Protein AF-A0A838QVX5-F1 (afdb_monomer_lite)

Foldseek 3Di:
DDDDDPPPPVVVVVVVVLVVVLVVLVVLQVVLVVCVVVVHDRDPSNVVSVVVNVVSVVVVVVQVCLQWPFVVVVCVVVVHDLVVVVVCCVQPVAQNDPPGRTGNNVSNVVSVVVCCVVCVVLVPDPPRPLVVVLVSDDPVVNVVSVVVVVVVVVVVVVVVVVVVVVVVLVDQPPVLVVVLVVVLVVLVVVLVVVVVVDPDDDPVNNVVSVVVSVVVSVVSCCVSPVPRDDDDPPPDDD

Secondary structure (DSSP, 8-state):
-----SSSHHHHHHHHHHHHHHHHHHHHHHHHHHHHHTTPPPPHHHHHHHHHHHHHHHHHHHHHHHHSEEHHHHHHHHT--HHHHHHHHHHH--S--SS-SEE-HHHHHHHHHHHHHHHGGGTSSTTHHHHHHHHHS-HHHHHHHHHHHHHHHHHHHHHHHHHHHHHHHHSPPHHHHHHHHHHHHHHHHHHHHHHHT-S---HHHHHHHHHHHHHHHHHHHHHHHTTSS---------

Radius of gyration: 41.42 Å; chains: 1; bounding box: 99×70×89 Å

pLDDT: mean 75.74, std 14.82, range [37.03, 95.19]

Structure (mmCIF, N/CA/C/O backbone):
data_AF-A0A838QVX5-F1
#
_entry.id   AF-A0A838QVX5-F1
#
loop_
_atom_site.group_PDB
_atom_site.id
_atom_site.type_symbol
_atom_site.label_atom_id
_atom_site.label_alt_id
_atom_site.label_comp_id
_atom_site.label_asym_id
_atom_site.label_entity_id
_atom_site.label_seq_id
_atom_site.pdbx_PDB_ins_code
_atom_site.Cartn_x
_atom_site.Cartn_y
_atom_site.Cartn_z
_atom_site.occupancy
_atom_site.B_iso_or_equiv
_atom_site.auth_seq_id
_atom_site.auth_comp_id
_atom_site.auth_asym_id
_atom_site.auth_atom_id
_atom_site.pdbx_PDB_model_num
ATOM 1 N N . MET A 1 1 ? -25.178 -39.716 6.771 1.00 47.31 1 MET A N 1
ATOM 2 C CA . MET A 1 1 ? -25.573 -38.845 7.902 1.00 47.31 1 MET A CA 1
ATOM 3 C C . MET A 1 1 ? -24.462 -38.836 8.951 1.00 47.31 1 MET A C 1
ATOM 5 O O . MET A 1 1 ? -23.786 -39.843 9.080 1.00 47.31 1 MET A O 1
ATOM 9 N N . ALA A 1 2 ? -24.312 -37.713 9.668 1.00 46.50 2 ALA A N 1
ATOM 10 C CA . ALA A 1 2 ? -23.461 -37.473 10.851 1.00 46.50 2 ALA A CA 1
ATOM 11 C C . ALA A 1 2 ? -21.939 -37.234 10.663 1.00 46.50 2 ALA A C 1
ATOM 13 O O . ALA A 1 2 ? -21.129 -38.138 10.825 1.00 46.50 2 ALA A O 1
ATOM 14 N N . LYS A 1 3 ? -21.549 -35.960 10.453 1.00 44.97 3 LYS A N 1
ATOM 15 C CA . LYS A 1 3 ? -20.335 -35.334 11.043 1.00 44.97 3 LYS A CA 1
ATOM 16 C C . LYS A 1 3 ? -20.311 -33.812 10.792 1.00 44.97 3 LYS A C 1
ATOM 18 O O . LYS A 1 3 ? -19.594 -33.315 9.931 1.00 44.97 3 LYS A O 1
ATOM 23 N N . LYS A 1 4 ? -21.124 -33.045 11.528 1.00 47.53 4 LYS A N 1
ATOM 24 C CA . LYS A 1 4 ? -21.015 -31.569 11.586 1.00 47.53 4 LYS A CA 1
ATOM 25 C C . LYS A 1 4 ? -21.710 -31.018 12.843 1.00 47.53 4 LYS A C 1
ATOM 27 O O . LYS A 1 4 ? -22.743 -30.377 12.753 1.00 47.53 4 LYS A O 1
ATOM 32 N N . ALA A 1 5 ? -21.180 -31.321 14.031 1.00 45.34 5 ALA A N 1
ATOM 33 C CA . ALA A 1 5 ? -21.756 -30.823 15.293 1.00 45.34 5 ALA A CA 1
ATOM 34 C C . ALA A 1 5 ? -20.726 -30.509 16.402 1.00 45.34 5 ALA A C 1
ATOM 36 O O . ALA A 1 5 ? -21.099 -30.423 17.562 1.00 45.34 5 ALA A O 1
ATOM 37 N N . ALA A 1 6 ? -19.437 -30.323 16.082 1.00 46.50 6 ALA A N 1
ATOM 38 C CA . ALA A 1 6 ? -18.389 -30.182 17.109 1.00 46.50 6 ALA A CA 1
ATOM 39 C C . ALA A 1 6 ? -17.678 -28.811 17.171 1.00 46.50 6 ALA A C 1
ATOM 41 O O . ALA A 1 6 ? -16.761 -28.652 17.967 1.00 46.50 6 ALA A O 1
ATOM 42 N N . LYS A 1 7 ? -18.059 -27.803 16.366 1.00 51.28 7 LYS A N 1
ATOM 43 C CA . LYS A 1 7 ? -17.298 -26.530 16.275 1.00 51.28 7 LYS A CA 1
ATOM 44 C C . LYS A 1 7 ? -17.966 -25.300 16.916 1.00 51.28 7 LYS A C 1
ATOM 46 O O . LYS A 1 7 ? -17.357 -24.238 16.933 1.00 51.28 7 LYS A O 1
ATOM 51 N N . SER A 1 8 ? -19.180 -25.412 17.465 1.00 49.59 8 SER A N 1
ATOM 52 C CA . SER A 1 8 ? -19.915 -24.263 18.037 1.00 49.59 8 SER A CA 1
ATOM 53 C C . SER A 1 8 ? -19.664 -24.011 19.533 1.00 49.59 8 SER A C 1
ATOM 55 O O . SER A 1 8 ? -19.921 -22.907 20.005 1.00 49.59 8 SER A O 1
ATOM 57 N N . GLY A 1 9 ? -19.125 -24.981 20.284 1.00 43.31 9 GLY A N 1
ATOM 58 C CA . GLY A 1 9 ? -18.926 -24.852 21.738 1.00 43.31 9 GLY A CA 1
ATOM 59 C C . GLY A 1 9 ? -17.786 -23.912 22.157 1.00 43.31 9 GLY A C 1
ATOM 60 O O . GLY A 1 9 ? -17.907 -23.199 23.150 1.00 43.31 9 GLY A O 1
ATOM 61 N N . GLY A 1 10 ? -16.697 -23.852 21.382 1.00 53.72 10 GLY A N 1
ATOM 62 C CA . GLY A 1 10 ? -15.515 -23.046 21.728 1.00 53.72 10 GLY A CA 1
ATOM 63 C C . GLY A 1 10 ? -15.738 -21.533 21.621 1.00 53.72 10 GLY A C 1
ATOM 64 O O . GLY A 1 10 ? -15.246 -20.774 22.451 1.00 53.72 10 GLY A O 1
ATOM 65 N N . ALA A 1 11 ? -16.537 -21.088 20.647 1.00 57.38 11 ALA A N 1
ATOM 66 C CA . ALA A 1 11 ? -16.824 -19.666 20.449 1.00 57.38 11 ALA A CA 1
ATOM 67 C C . ALA A 1 11 ? -17.705 -19.085 21.568 1.00 57.38 11 ALA A C 1
ATOM 69 O O . ALA A 1 11 ? -17.508 -17.947 21.983 1.00 57.38 11 ALA A O 1
ATOM 70 N N . ALA A 1 12 ? -18.650 -19.873 22.091 1.00 58.97 12 ALA A N 1
ATOM 71 C CA . ALA A 1 12 ? -19.497 -19.456 23.206 1.00 58.97 12 ALA A CA 1
ATOM 72 C C . ALA A 1 12 ? -18.721 -19.390 24.534 1.00 58.97 12 ALA A C 1
ATOM 74 O O . ALA A 1 12 ? -18.951 -18.483 25.329 1.00 58.97 12 ALA A O 1
ATOM 75 N N . ALA A 1 13 ? -17.780 -20.313 24.761 1.00 62.31 13 ALA A N 1
ATOM 76 C CA . ALA A 1 13 ? -16.912 -20.288 25.939 1.00 62.31 13 ALA A CA 1
ATOM 77 C C . ALA A 1 13 ? -15.941 -19.093 25.918 1.00 62.31 13 ALA A C 1
ATOM 79 O O . ALA A 1 13 ? -15.816 -18.404 26.924 1.00 62.31 13 ALA A O 1
ATOM 80 N N . SER A 1 14 ? -15.336 -18.799 24.761 1.00 68.44 14 SER A N 1
ATOM 81 C CA . SER A 1 14 ? -14.438 -17.648 24.578 1.00 68.44 14 SER A CA 1
ATOM 82 C C . SER A 1 14 ? -15.147 -16.299 24.742 1.00 68.44 14 SER A C 1
ATOM 84 O O . SER A 1 14 ? -14.581 -15.376 25.310 1.00 68.44 14 SER A O 1
ATOM 86 N N . ARG A 1 15 ? -16.404 -16.165 24.295 1.00 70.06 15 ARG A N 1
ATOM 87 C CA . ARG A 1 15 ? -17.167 -14.919 24.502 1.00 70.06 15 ARG A CA 1
ATOM 88 C C . ARG A 1 15 ? -17.438 -14.648 25.980 1.00 70.06 15 ARG A C 1
ATOM 90 O O . ARG A 1 15 ? -17.283 -13.522 26.430 1.00 70.06 15 ARG A O 1
ATOM 97 N N . ARG A 1 16 ? -17.770 -15.690 26.750 1.00 72.81 16 ARG A N 1
ATOM 98 C CA . ARG A 1 16 ? -18.014 -15.563 28.197 1.00 72.81 16 ARG A CA 1
ATOM 99 C C . ARG A 1 16 ? -16.762 -15.147 28.969 1.00 72.81 16 ARG A C 1
ATOM 101 O O . ARG A 1 16 ? -16.877 -14.422 29.953 1.00 72.81 16 ARG A O 1
ATOM 108 N N . THR A 1 17 ? -15.582 -15.605 28.551 1.00 77.25 17 THR A N 1
ATOM 109 C CA . THR A 1 17 ? -14.318 -15.188 29.175 1.00 77.25 17 THR A CA 1
ATOM 110 C C . THR A 1 17 ? -13.983 -13.738 28.845 1.00 77.25 17 THR A C 1
ATOM 112 O O . THR A 1 17 ? -13.610 -12.996 29.749 1.00 77.25 17 THR A O 1
ATOM 115 N N . ASP A 1 18 ? -14.205 -13.318 27.597 1.00 81.38 18 ASP A N 1
ATOM 116 C CA . ASP A 1 18 ? -13.947 -11.946 27.150 1.00 81.38 18 ASP A CA 1
ATOM 117 C C . ASP A 1 18 ? -14.885 -10.939 27.845 1.00 81.38 18 ASP A C 1
ATOM 119 O O . ASP A 1 18 ? -14.441 -9.886 28.296 1.00 81.38 18 ASP A O 1
ATOM 123 N N . GLU A 1 19 ? -16.167 -11.284 28.011 1.00 85.62 19 GLU A N 1
ATOM 124 C CA . GLU A 1 19 ? -17.158 -10.463 28.727 1.00 85.62 19 GLU A CA 1
ATOM 125 C C . GLU A 1 19 ? -16.822 -10.309 30.221 1.00 85.62 19 GLU A C 1
ATOM 127 O O . GLU A 1 19 ? -16.944 -9.221 30.792 1.00 85.62 19 GLU A O 1
ATOM 132 N N . ALA A 1 20 ? -16.370 -11.387 30.871 1.00 88.12 20 ALA A N 1
ATOM 133 C CA . ALA A 1 20 ? -15.977 -11.356 32.278 1.00 88.12 20 ALA A CA 1
ATOM 134 C C . ALA A 1 20 ? -14.695 -10.534 32.502 1.00 88.12 20 ALA A C 1
ATOM 136 O O . ALA A 1 20 ? -14.582 -9.802 33.492 1.00 88.12 20 ALA A O 1
ATOM 137 N N . GLU A 1 21 ? -13.732 -10.637 31.584 1.00 87.94 21 GLU A N 1
ATOM 138 C CA . GLU A 1 21 ? -12.510 -9.838 31.610 1.00 87.94 21 GLU A CA 1
ATOM 139 C C . GLU A 1 21 ? -12.802 -8.353 31.352 1.00 87.94 21 GLU A C 1
ATOM 141 O O . GLU A 1 21 ? -12.319 -7.500 32.103 1.00 87.94 21 GLU A O 1
ATOM 146 N N . GLU A 1 22 ? -13.666 -8.038 30.379 1.00 90.50 22 GLU A N 1
ATOM 147 C CA . GLU A 1 22 ? -14.127 -6.675 30.097 1.00 90.50 22 GLU A CA 1
ATOM 148 C C . GLU A 1 22 ? -14.775 -6.037 31.329 1.00 90.50 22 GLU A C 1
ATOM 150 O O . GLU A 1 22 ? -14.383 -4.942 31.735 1.00 90.50 22 GLU A O 1
ATOM 155 N N . ALA A 1 23 ? -15.717 -6.733 31.976 1.00 91.56 23 ALA A N 1
ATOM 156 C CA . ALA A 1 23 ? -16.399 -6.229 33.166 1.00 91.56 23 ALA A CA 1
ATOM 157 C C . ALA A 1 23 ? -15.421 -5.955 34.323 1.00 91.56 23 ALA A C 1
ATOM 159 O O . ALA A 1 23 ? -15.544 -4.952 35.036 1.00 91.56 23 ALA A O 1
ATOM 160 N N . ARG A 1 24 ? -14.415 -6.821 34.498 1.00 92.75 24 ARG A N 1
ATOM 161 C CA . ARG A 1 24 ? -13.370 -6.646 35.513 1.00 92.75 24 ARG A CA 1
ATOM 162 C C . ARG A 1 24 ? -12.498 -5.424 35.221 1.00 92.75 24 ARG A C 1
ATOM 164 O O . ARG A 1 24 ? -12.267 -4.623 36.129 1.00 92.75 24 ARG A O 1
ATOM 171 N N . LEU A 1 25 ? -12.011 -5.279 33.988 1.00 90.00 25 LEU A N 1
ATOM 172 C CA . LEU A 1 25 ? -11.166 -4.151 33.582 1.00 90.00 25 LEU A CA 1
ATOM 173 C C . LEU A 1 25 ? -11.936 -2.827 33.635 1.00 90.00 25 LEU A C 1
ATOM 175 O O . LEU A 1 25 ? -11.415 -1.846 34.164 1.00 90.00 25 LEU A O 1
ATOM 179 N N . ALA A 1 26 ? -13.189 -2.817 33.175 1.00 92.50 26 ALA A N 1
ATOM 180 C CA . ALA A 1 26 ? -14.065 -1.651 33.215 1.00 92.50 26 ALA A CA 1
ATOM 181 C C . ALA A 1 26 ? -14.293 -1.160 34.647 1.00 92.50 26 ALA A C 1
ATOM 183 O O . ALA A 1 26 ? -14.214 0.038 34.906 1.00 92.50 26 ALA A O 1
ATOM 184 N N . ARG A 1 27 ? -14.520 -2.076 35.599 1.00 94.19 27 ARG A N 1
ATOM 185 C CA . ARG A 1 27 ? -14.705 -1.719 37.011 1.00 94.19 27 ARG A CA 1
ATOM 186 C C . ARG A 1 27 ? -13.454 -1.070 37.604 1.00 94.19 27 ARG A C 1
ATOM 188 O O . ARG A 1 27 ? -13.551 -0.001 38.199 1.00 94.19 27 ARG A O 1
ATOM 195 N N . LEU A 1 28 ? -12.286 -1.683 37.402 1.00 91.75 28 LEU A N 1
ATOM 196 C CA . LEU A 1 28 ? -11.014 -1.154 37.908 1.00 91.75 28 LEU A CA 1
ATOM 197 C C . LEU A 1 28 ? -10.674 0.212 37.291 1.00 91.75 28 LEU A C 1
ATOM 199 O O . LEU A 1 28 ? -10.232 1.117 37.997 1.00 91.75 28 LEU A O 1
ATOM 203 N N . ALA A 1 29 ? -10.912 0.381 35.989 1.00 93.12 29 ALA A N 1
ATOM 204 C CA . ALA A 1 29 ? -10.696 1.652 35.308 1.00 93.12 29 ALA A CA 1
ATOM 205 C C . ALA A 1 29 ? -11.708 2.724 35.736 1.00 93.12 29 ALA A C 1
ATOM 207 O O . ALA A 1 29 ? -11.317 3.871 35.925 1.00 93.12 29 ALA A O 1
ATOM 208 N N . ALA A 1 30 ? -12.980 2.376 35.953 1.00 93.69 30 ALA A N 1
ATOM 209 C CA . ALA A 1 30 ? -13.991 3.313 36.442 1.00 93.69 30 ALA A CA 1
ATOM 210 C C . ALA A 1 30 ? -13.659 3.829 37.850 1.00 93.69 30 ALA A C 1
ATOM 212 O O . ALA A 1 30 ? -13.812 5.020 38.121 1.00 93.69 30 ALA A O 1
ATOM 213 N N . ASP A 1 31 ? -13.162 2.962 38.735 1.00 93.25 31 ASP A N 1
ATOM 214 C CA . ASP A 1 31 ? -12.680 3.357 40.062 1.00 93.25 31 ASP A CA 1
ATOM 215 C C . ASP A 1 31 ? -11.501 4.336 39.952 1.00 93.25 31 ASP A C 1
ATOM 217 O O . ASP A 1 31 ? -11.521 5.402 40.569 1.00 93.25 31 ASP A O 1
ATOM 221 N N . ALA A 1 32 ? -10.519 4.032 39.097 1.00 92.75 32 ALA A N 1
ATOM 222 C CA . ALA A 1 32 ? -9.371 4.899 38.838 1.00 92.75 32 ALA A CA 1
ATOM 223 C C . ALA A 1 32 ? -9.767 6.253 38.208 1.00 92.75 32 ALA A C 1
ATOM 225 O O . ALA A 1 32 ? -9.305 7.305 38.649 1.00 92.75 32 ALA A O 1
ATOM 226 N N . MET A 1 33 ? -10.671 6.258 37.224 1.00 92.75 33 MET A N 1
ATOM 227 C CA . MET A 1 33 ? -11.169 7.480 36.579 1.00 92.75 33 MET A CA 1
ATOM 228 C C . MET A 1 33 ? -11.996 8.346 37.536 1.00 92.75 33 MET A C 1
ATOM 230 O O . MET A 1 33 ? -11.953 9.573 37.443 1.00 92.75 33 MET A O 1
ATOM 234 N N . ARG A 1 34 ? -12.733 7.743 38.480 1.00 95.19 34 ARG A N 1
ATOM 235 C CA . ARG A 1 34 ? -13.436 8.491 39.535 1.00 95.19 34 ARG A CA 1
ATOM 236 C C . ARG A 1 34 ? -12.457 9.217 40.455 1.00 95.19 34 ARG A C 1
ATOM 238 O O . ARG A 1 34 ? -12.635 10.414 40.663 1.00 95.19 34 ARG A O 1
ATOM 245 N N . LYS A 1 35 ? -11.399 8.539 40.917 1.00 92.50 35 LYS A N 1
ATOM 246 C CA . LYS A 1 35 ? -10.318 9.165 41.704 1.00 92.50 35 LYS A CA 1
ATOM 247 C C . LYS A 1 35 ? -9.652 10.312 40.944 1.00 92.50 35 LYS A C 1
ATOM 249 O O . LYS A 1 35 ? -9.462 11.393 41.492 1.00 92.50 35 LYS A O 1
ATOM 254 N N . GLN A 1 36 ? -9.373 10.109 39.653 1.00 92.62 36 GLN A N 1
ATOM 255 C CA . GLN A 1 36 ? -8.794 11.141 38.791 1.00 92.62 36 GLN A CA 1
ATOM 256 C C . GLN A 1 36 ? -9.687 12.387 38.695 1.00 92.62 36 GLN A C 1
ATOM 258 O O . GLN A 1 36 ? -9.194 13.505 38.817 1.00 92.62 36 GLN A O 1
ATOM 263 N N . ARG A 1 37 ? -11.003 12.209 38.507 1.00 94.19 37 ARG A N 1
ATOM 264 C CA . ARG A 1 37 ? -11.973 13.321 38.452 1.00 94.19 37 ARG A CA 1
ATOM 265 C C . ARG A 1 37 ? -12.143 14.032 39.792 1.00 94.19 37 ARG A C 1
ATOM 267 O O . ARG A 1 37 ? -12.409 15.227 39.800 1.00 94.19 37 ARG A O 1
ATOM 274 N N . ALA A 1 38 ? -11.976 13.315 40.901 1.00 94.50 38 ALA A N 1
ATOM 275 C CA . ALA A 1 38 ? -11.972 13.885 42.246 1.00 94.50 38 ALA A CA 1
ATOM 276 C C . ALA A 1 38 ? -10.676 14.658 42.577 1.00 94.50 38 ALA A C 1
ATOM 278 O O . ALA A 1 38 ? -10.588 15.267 43.639 1.00 94.50 38 ALA A O 1
ATOM 279 N N . GLY A 1 39 ? -9.676 14.655 41.684 1.00 92.75 39 GLY A N 1
ATOM 280 C CA . GLY A 1 39 ? -8.389 15.325 41.895 1.00 92.75 39 GLY A CA 1
ATOM 281 C C . GLY A 1 39 ? -7.420 14.549 42.794 1.00 92.75 39 GLY A C 1
ATOM 282 O O . GLY A 1 39 ? -6.403 15.096 43.219 1.00 92.75 39 GLY A O 1
ATOM 283 N N . GLU A 1 40 ? -7.707 13.280 43.088 1.00 93.25 40 GLU A N 1
ATOM 284 C CA . GLU A 1 40 ? -6.830 12.430 43.890 1.00 93.25 40 GLU A CA 1
ATOM 285 C C . GLU A 1 40 ? -5.592 11.991 43.090 1.00 93.25 40 GLU A C 1
ATOM 287 O O . GLU A 1 40 ? -5.638 11.780 41.873 1.00 93.25 40 GLU A O 1
ATOM 292 N N . ARG A 1 41 ? -4.457 11.809 43.778 1.00 90.44 41 ARG A N 1
ATOM 293 C CA . ARG A 1 41 ? -3.241 11.274 43.149 1.00 90.44 41 ARG A CA 1
ATOM 294 C C . ARG A 1 41 ? -3.449 9.805 42.776 1.00 90.44 41 ARG A C 1
ATOM 296 O O . ARG A 1 41 ? -3.592 8.951 43.647 1.00 90.44 41 ARG A O 1
ATOM 303 N N . LEU A 1 42 ? -3.396 9.513 41.478 1.00 92.56 42 LEU A N 1
ATOM 304 C CA . LEU A 1 42 ? -3.432 8.152 40.942 1.00 92.56 42 LEU A CA 1
ATOM 305 C C . LEU A 1 42 ? -2.192 7.364 41.381 1.00 92.56 42 LEU A C 1
ATOM 307 O O . LEU A 1 42 ? -1.059 7.803 41.171 1.00 92.56 42 LEU A O 1
ATOM 311 N N . ASN A 1 43 ? -2.395 6.175 41.951 1.00 92.75 43 ASN A N 1
ATOM 312 C CA . ASN A 1 43 ? -1.296 5.248 42.211 1.00 92.75 43 ASN A CA 1
ATOM 313 C C . ASN A 1 43 ? -0.942 4.469 40.927 1.00 92.75 43 ASN A C 1
ATOM 315 O O . ASN A 1 43 ? -1.750 4.360 40.006 1.00 92.75 43 ASN A O 1
ATOM 319 N N . ARG A 1 44 ? 0.241 3.843 40.880 1.00 94.12 44 ARG A N 1
ATOM 320 C CA . ARG A 1 44 ? 0.709 3.021 39.745 1.00 94.12 44 ARG A CA 1
ATOM 321 C C . ARG A 1 44 ? -0.305 1.954 39.319 1.00 94.12 44 ARG A C 1
ATOM 323 O O . ARG A 1 44 ? -0.411 1.645 38.135 1.00 94.12 44 ARG A O 1
ATOM 330 N N . ILE A 1 45 ? -1.041 1.394 40.280 1.00 93.06 45 ILE A N 1
ATOM 331 C CA . ILE A 1 45 ? -2.095 0.401 40.029 1.00 93.06 45 ILE A CA 1
ATOM 332 C C . ILE A 1 45 ? -3.261 1.031 39.257 1.00 93.06 45 ILE A C 1
ATOM 334 O O . ILE A 1 45 ? -3.709 0.450 38.272 1.00 93.06 45 ILE A O 1
ATOM 338 N N . ASP A 1 46 ? -3.703 2.225 39.657 1.00 92.12 46 ASP A N 1
ATOM 339 C CA . ASP A 1 46 ? -4.809 2.939 39.014 1.00 92.12 46 ASP A CA 1
ATOM 340 C C . ASP A 1 46 ? -4.426 3.345 37.577 1.00 92.12 46 ASP A C 1
ATOM 342 O O . ASP A 1 46 ? -5.181 3.103 36.636 1.00 92.12 46 ASP A O 1
ATOM 346 N N . THR A 1 47 ? -3.207 3.862 37.371 1.00 93.50 47 THR A N 1
ATOM 347 C CA . THR A 1 47 ? -2.686 4.179 36.028 1.00 93.50 47 THR A CA 1
ATOM 348 C C . THR A 1 47 ? -2.631 2.941 35.133 1.00 93.50 47 THR A C 1
ATOM 350 O O . THR A 1 47 ? -3.032 2.990 33.970 1.00 93.50 47 THR A O 1
ATOM 353 N N . ARG A 1 48 ? -2.166 1.805 35.670 1.00 94.50 48 ARG A N 1
ATOM 354 C CA . ARG A 1 48 ? -2.106 0.542 34.926 1.00 94.50 48 ARG A CA 1
ATOM 355 C C . ARG A 1 48 ? -3.500 0.018 34.578 1.00 94.50 48 ARG A C 1
ATOM 357 O O . ARG A 1 48 ? -3.668 -0.527 33.493 1.00 94.50 48 ARG A O 1
ATOM 364 N N . ALA A 1 49 ? -4.480 0.184 35.466 1.00 92.56 49 ALA A N 1
ATOM 365 C CA . ALA A 1 49 ? -5.861 -0.220 35.216 1.00 92.56 49 ALA A CA 1
ATOM 366 C C . ALA A 1 49 ? -6.496 0.586 34.072 1.00 92.56 49 ALA A C 1
ATOM 368 O O . ALA A 1 49 ? -7.095 -0.012 33.179 1.00 92.56 49 ALA A O 1
ATOM 369 N N . ILE A 1 50 ? -6.303 1.911 34.053 1.00 93.38 50 ILE A N 1
ATOM 370 C CA . ILE A 1 50 ? -6.765 2.776 32.954 1.00 93.38 50 ILE A CA 1
ATOM 371 C C . ILE A 1 50 ? -6.110 2.350 31.637 1.00 93.38 50 ILE A C 1
ATOM 373 O O . ILE A 1 50 ? -6.812 2.054 30.673 1.00 93.38 50 ILE A O 1
ATOM 377 N N . ALA A 1 51 ? -4.779 2.225 31.611 1.00 94.62 51 ALA A N 1
ATOM 378 C CA . ALA A 1 51 ? -4.050 1.842 30.403 1.00 94.62 51 ALA A CA 1
ATOM 379 C C . ALA A 1 51 ? -4.466 0.456 29.873 1.00 94.62 51 ALA A C 1
ATOM 381 O O . ALA A 1 51 ? -4.623 0.273 28.666 1.00 94.62 51 ALA A O 1
ATOM 382 N N . ALA A 1 52 ? -4.674 -0.519 30.764 1.00 93.00 52 ALA A N 1
ATOM 383 C CA . ALA A 1 52 ? -5.131 -1.856 30.389 1.00 93.00 52 ALA A CA 1
ATOM 384 C C . ALA A 1 52 ? -6.546 -1.831 29.796 1.00 93.00 52 ALA A C 1
ATOM 386 O O . ALA A 1 52 ? -6.794 -2.474 28.777 1.00 93.00 52 ALA A O 1
ATOM 387 N N . PHE A 1 53 ? -7.460 -1.061 30.391 1.00 93.88 53 PHE A N 1
ATOM 388 C CA . PHE A 1 53 ? -8.816 -0.910 29.870 1.00 93.88 53 PHE A CA 1
ATOM 389 C C . PHE A 1 53 ? -8.840 -0.187 28.518 1.00 93.88 53 PHE A C 1
ATOM 391 O O . PHE A 1 53 ? -9.520 -0.635 27.600 1.00 93.88 53 PHE A O 1
ATOM 398 N N . GLU A 1 54 ? -8.051 0.873 28.340 1.00 93.44 54 GLU A N 1
ATOM 399 C CA . GLU A 1 54 ? -7.926 1.558 27.048 1.00 93.44 54 GLU A CA 1
ATOM 400 C C . GLU A 1 54 ? -7.334 0.662 25.957 1.00 93.44 54 GLU A C 1
ATOM 402 O O . GLU A 1 54 ? -7.765 0.721 24.804 1.00 93.44 54 GLU A O 1
ATOM 407 N N . ALA A 1 55 ? -6.335 -0.159 26.293 1.00 91.75 55 ALA A N 1
ATOM 408 C CA . ALA A 1 55 ? -5.760 -1.125 25.363 1.00 91.75 55 ALA A CA 1
ATOM 409 C C . ALA A 1 55 ? -6.788 -2.197 24.971 1.00 91.75 55 ALA A C 1
ATOM 411 O O . ALA A 1 55 ? -6.914 -2.531 23.790 1.00 91.75 55 ALA A O 1
ATOM 412 N N . PHE A 1 56 ? -7.565 -2.686 25.942 1.00 91.44 56 PHE A N 1
ATOM 413 C CA . PHE A 1 56 ? -8.663 -3.617 25.699 1.00 91.44 56 PHE A CA 1
ATOM 414 C C . PHE A 1 56 ? -9.722 -3.006 24.770 1.00 91.44 56 PHE A C 1
ATOM 416 O O . PHE A 1 56 ? -10.066 -3.613 23.756 1.00 91.44 56 PHE A O 1
ATOM 423 N N . GLN A 1 57 ? -10.171 -1.778 25.049 1.00 91.94 57 GLN A N 1
ATOM 424 C CA . GLN A 1 57 ? -11.153 -1.070 24.221 1.00 91.94 57 GLN A CA 1
ATOM 425 C C . GLN A 1 57 ? -10.651 -0.833 22.797 1.00 91.94 57 GLN A C 1
ATOM 427 O O . GLN A 1 57 ? -11.376 -1.089 21.839 1.00 91.94 57 GLN A O 1
ATOM 432 N N . ARG A 1 58 ? -9.389 -0.416 22.630 1.00 90.69 58 ARG A N 1
ATOM 433 C CA . ARG A 1 58 ? -8.773 -0.264 21.302 1.00 90.69 58 ARG A CA 1
ATOM 434 C C . ARG A 1 58 ? -8.741 -1.579 20.527 1.00 90.69 58 ARG A C 1
ATOM 436 O O . ARG A 1 58 ? -9.054 -1.592 19.341 1.00 90.69 58 ARG A O 1
ATOM 443 N N . SER A 1 59 ? -8.395 -2.681 21.190 1.00 89.56 59 SER A N 1
ATOM 444 C CA . SER A 1 59 ? -8.393 -4.013 20.575 1.00 89.56 59 SER A CA 1
ATOM 445 C C . SER A 1 59 ? -9.798 -4.444 20.151 1.00 89.56 59 SER A C 1
ATOM 447 O O . SER A 1 59 ? -9.987 -4.910 19.028 1.00 89.56 59 SER A O 1
ATOM 449 N N . LYS A 1 60 ? -10.798 -4.242 21.018 1.00 89.25 60 LYS A N 1
ATOM 450 C CA . LYS A 1 60 ? -12.205 -4.542 20.729 1.00 89.25 60 LYS A CA 1
ATOM 451 C C . LYS A 1 60 ? -12.724 -3.714 19.556 1.00 89.25 60 LYS A C 1
ATOM 453 O O . LYS A 1 60 ? -13.163 -4.290 18.568 1.00 89.25 60 LYS A O 1
ATOM 458 N N . PHE A 1 61 ? -12.544 -2.396 19.605 1.00 89.50 61 PHE A N 1
ATOM 459 C CA . PHE A 1 61 ? -12.908 -1.499 18.512 1.00 89.50 61 PHE A CA 1
ATOM 460 C C . PHE A 1 61 ? -12.231 -1.896 17.197 1.00 89.50 61 PHE A C 1
ATOM 462 O O . PHE A 1 61 ? -12.886 -1.955 16.164 1.00 89.50 61 PHE A O 1
ATOM 469 N N . GLY A 1 62 ? -10.940 -2.238 17.229 1.00 88.25 62 GLY A N 1
ATOM 470 C CA . GLY A 1 62 ? -10.227 -2.723 16.048 1.00 88.25 62 GLY A CA 1
ATOM 471 C C . GLY A 1 62 ? -10.828 -4.011 15.478 1.00 88.25 62 GLY A C 1
ATOM 472 O O . GLY A 1 62 ? -10.978 -4.134 14.266 1.00 88.25 62 GLY A O 1
ATOM 473 N N . LYS A 1 63 ? -11.217 -4.968 16.332 1.00 88.12 63 LYS A N 1
ATOM 474 C CA . LYS A 1 63 ? -11.884 -6.207 15.897 1.00 88.12 63 LYS A CA 1
ATOM 475 C C . LYS A 1 63 ? -13.255 -5.934 15.280 1.00 88.12 63 LYS A C 1
ATOM 477 O O . LYS A 1 63 ? -13.560 -6.534 14.250 1.00 88.12 63 LYS A O 1
ATOM 482 N N . ASP A 1 64 ? -14.039 -5.056 15.898 1.00 88.56 64 ASP A N 1
ATOM 483 C CA . ASP A 1 64 ? -15.378 -4.687 15.437 1.00 88.56 64 ASP A CA 1
ATOM 484 C C . ASP A 1 64 ? -15.291 -3.939 14.102 1.00 88.56 64 ASP A C 1
ATOM 486 O O . ASP A 1 64 ? -15.960 -4.306 13.136 1.00 88.56 64 ASP A O 1
ATOM 490 N N . TYR A 1 65 ? -14.365 -2.984 13.996 1.00 91.12 65 TYR A N 1
ATOM 491 C CA . TYR A 1 65 ? -14.066 -2.279 12.754 1.00 91.12 65 TYR A CA 1
ATOM 492 C C . TYR A 1 65 ? -13.651 -3.248 11.641 1.00 91.12 65 TYR A C 1
ATOM 494 O O . TYR A 1 65 ? -14.187 -3.191 10.540 1.00 91.12 65 TYR A O 1
ATOM 502 N N . LEU A 1 66 ? -12.765 -4.208 11.929 1.00 90.19 66 LEU A N 1
ATOM 503 C CA . LEU A 1 66 ? -12.344 -5.214 10.948 1.00 90.19 66 LEU A CA 1
ATOM 504 C C . LEU A 1 66 ? -13.471 -6.150 10.503 1.00 90.19 66 LEU A C 1
ATOM 506 O O . LEU A 1 66 ? -13.368 -6.716 9.421 1.00 90.19 66 LEU A O 1
ATOM 510 N N . SER A 1 67 ? -14.517 -6.355 11.303 1.00 89.50 67 SER A N 1
ATOM 511 C CA . SER A 1 67 ? -15.682 -7.135 10.863 1.00 89.50 67 SER A CA 1
ATOM 512 C C . SER A 1 67 ? -16.639 -6.360 9.959 1.00 89.50 67 SER A C 1
ATOM 514 O O . SER A 1 67 ? -17.444 -6.979 9.270 1.00 89.50 67 SER A O 1
ATOM 516 N N . ALA A 1 68 ? -16.561 -5.029 9.954 1.00 92.12 68 ALA A N 1
ATOM 517 C CA . ALA A 1 68 ? -17.494 -4.164 9.244 1.00 92.12 68 ALA A CA 1
ATOM 518 C C . ALA A 1 68 ? -16.812 -2.846 8.844 1.00 92.12 68 ALA A C 1
ATOM 520 O O . ALA A 1 68 ? -17.157 -1.768 9.331 1.00 92.12 68 ALA A O 1
ATOM 521 N N . ILE A 1 69 ? -15.832 -2.931 7.945 1.00 92.06 69 ILE A N 1
ATOM 522 C CA . ILE A 1 69 ? -15.085 -1.767 7.469 1.00 92.06 69 ILE A CA 1
ATOM 523 C C . ILE A 1 69 ? -16.015 -0.920 6.588 1.00 92.06 69 ILE A C 1
ATOM 525 O O . ILE A 1 69 ? -16.599 -1.451 5.638 1.00 92.06 69 ILE A O 1
ATOM 529 N N . PRO A 1 70 ? -16.157 0.392 6.832 1.00 92.56 70 PRO A N 1
ATOM 530 C CA . PRO A 1 70 ? -16.899 1.269 5.938 1.00 92.56 70 PRO A CA 1
ATOM 531 C C . PRO A 1 70 ? -16.317 1.246 4.523 1.00 92.56 70 PRO A C 1
ATOM 533 O O . PRO A 1 70 ? -15.108 1.367 4.324 1.00 92.56 70 PRO A O 1
ATOM 536 N N . LYS A 1 71 ? -17.173 1.169 3.501 1.00 89.31 71 LYS A N 1
ATOM 537 C CA . LYS A 1 71 ? -16.714 1.188 2.100 1.00 89.31 71 LYS A CA 1
ATOM 538 C C . LYS A 1 71 ? -15.892 2.419 1.731 1.00 89.31 71 LYS A C 1
ATOM 540 O O . LYS A 1 71 ? -15.015 2.315 0.879 1.00 89.31 71 LYS A O 1
ATOM 545 N N . ALA A 1 72 ? -16.192 3.567 2.338 1.00 88.31 72 ALA A N 1
ATOM 546 C CA . ALA A 1 72 ? -15.433 4.796 2.134 1.00 88.31 72 ALA A CA 1
ATOM 547 C C . ALA A 1 72 ? -13.958 4.607 2.517 1.00 88.31 72 ALA A C 1
ATOM 549 O O . ALA A 1 72 ? -13.077 5.000 1.757 1.00 88.31 72 ALA A O 1
ATOM 550 N N . ASP A 1 73 ? -13.703 3.917 3.629 1.00 90.38 73 ASP A N 1
ATOM 551 C CA . ASP A 1 73 ? -12.354 3.651 4.119 1.00 90.38 73 ASP A CA 1
ATOM 552 C C . ASP A 1 73 ? -11.632 2.641 3.226 1.00 90.38 73 ASP A C 1
ATOM 554 O O . ASP A 1 73 ? -10.453 2.811 2.935 1.00 90.38 73 ASP A O 1
ATOM 558 N N . VAL A 1 74 ? -12.341 1.634 2.702 1.00 87.50 74 VAL A N 1
ATOM 559 C CA . VAL A 1 74 ? -11.780 0.702 1.706 1.00 87.50 74 VAL A CA 1
ATOM 560 C C . VAL A 1 74 ? -11.385 1.441 0.422 1.00 87.50 74 VAL A C 1
ATOM 562 O O . VAL A 1 74 ? -10.295 1.234 -0.116 1.00 87.50 74 VAL A O 1
ATOM 565 N N . SER A 1 75 ? -12.245 2.332 -0.073 1.00 85.81 75 SER A N 1
ATOM 566 C CA . SER A 1 75 ? -11.955 3.154 -1.253 1.00 85.81 75 SER A CA 1
ATOM 567 C C . SER A 1 75 ? -10.770 4.096 -1.010 1.00 85.81 75 SER A C 1
ATOM 569 O O . SER A 1 75 ? -9.891 4.208 -1.864 1.00 85.81 75 SER A O 1
ATOM 571 N N . ALA A 1 76 ? -10.688 4.709 0.175 1.00 87.19 76 ALA A N 1
ATOM 572 C CA . ALA A 1 76 ? -9.552 5.536 0.574 1.00 87.19 76 ALA A CA 1
ATOM 573 C C . ALA A 1 76 ? -8.251 4.718 0.670 1.00 87.19 76 ALA A C 1
ATOM 575 O O . ALA A 1 76 ? -7.236 5.121 0.111 1.00 87.19 76 ALA A O 1
ATOM 576 N N . PHE A 1 77 ? -8.293 3.542 1.305 1.00 83.31 77 PHE A N 1
ATOM 577 C CA . PHE A 1 77 ? -7.143 2.649 1.471 1.00 83.31 77 PHE A CA 1
ATOM 578 C C . PHE A 1 77 ? -6.592 2.151 0.132 1.00 83.31 77 PHE A C 1
ATOM 580 O O . PHE A 1 77 ? -5.384 2.082 -0.071 1.00 83.31 77 PHE A O 1
ATOM 587 N N . THR A 1 78 ? -7.481 1.811 -0.798 1.00 82.00 78 THR A N 1
ATOM 588 C CA . THR A 1 78 ? -7.091 1.324 -2.128 1.00 82.00 78 THR A CA 1
ATOM 589 C C . THR A 1 78 ? -6.721 2.449 -3.094 1.00 82.00 78 THR A C 1
ATOM 591 O O . THR A 1 78 ? -6.170 2.172 -4.160 1.00 82.00 78 THR A O 1
ATOM 594 N N . GLY A 1 79 ? -7.050 3.706 -2.772 1.00 84.50 79 GLY A N 1
ATOM 595 C CA . GLY A 1 79 ? -6.945 4.835 -3.699 1.00 84.50 79 GLY A CA 1
ATOM 596 C C . GLY A 1 79 ? -7.848 4.691 -4.931 1.00 84.50 79 GLY A C 1
ATOM 597 O O . GLY A 1 79 ? -7.608 5.328 -5.958 1.00 84.50 79 GLY A O 1
ATOM 598 N N . ARG A 1 80 ? -8.866 3.821 -4.875 1.00 82.44 80 ARG A N 1
ATOM 599 C CA . ARG A 1 80 ? -9.767 3.525 -5.996 1.00 82.44 80 ARG A CA 1
ATOM 600 C C . ARG A 1 80 ? -11.174 4.014 -5.696 1.00 82.44 80 ARG A C 1
ATOM 602 O O . ARG A 1 80 ? -11.664 3.950 -4.574 1.00 82.44 80 ARG A O 1
ATOM 609 N N . GLN A 1 81 ? -11.859 4.464 -6.742 1.00 83.88 8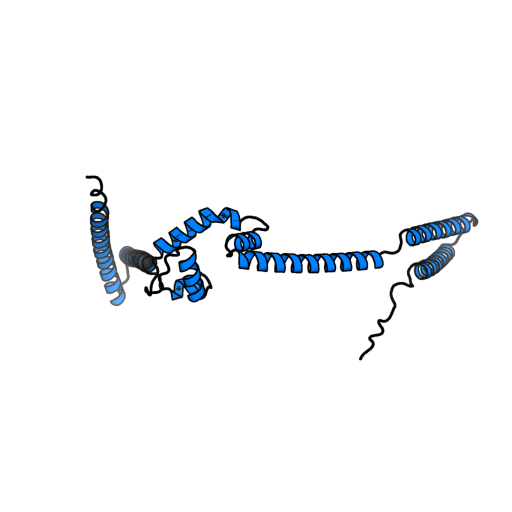1 GLN A N 1
ATOM 610 C CA . GLN A 1 81 ? -13.274 4.802 -6.649 1.00 83.88 81 GLN A CA 1
ATOM 611 C C . GLN A 1 81 ? -14.114 3.539 -6.421 1.00 83.88 81 GLN A C 1
ATOM 613 O O . GLN A 1 81 ? -13.844 2.490 -7.011 1.00 83.88 81 GLN A O 1
ATOM 618 N N . SER A 1 82 ? -15.199 3.656 -5.651 1.00 81.44 82 SER A N 1
ATOM 619 C CA . SER A 1 82 ? -16.084 2.528 -5.322 1.00 81.44 82 SER A CA 1
ATOM 620 C C . SER A 1 82 ? -16.670 1.834 -6.558 1.00 81.44 82 SER A C 1
ATOM 622 O O . SER A 1 82 ? -16.917 0.633 -6.525 1.00 81.44 82 SER A O 1
ATOM 624 N N . LYS A 1 83 ? -16.853 2.561 -7.673 1.00 82.56 83 LYS A N 1
ATOM 625 C CA . LYS A 1 83 ? -17.290 1.977 -8.952 1.00 82.56 83 LYS A CA 1
ATOM 626 C C . LYS A 1 83 ? -16.291 0.940 -9.474 1.00 82.56 83 LYS A C 1
ATOM 628 O O . LYS A 1 83 ? -16.697 -0.155 -9.843 1.00 82.56 83 LYS A O 1
ATOM 633 N N . VAL A 1 84 ? -14.999 1.267 -9.446 1.00 81.56 84 VAL A N 1
ATOM 634 C CA . VAL A 1 84 ? -13.929 0.354 -9.871 1.00 81.56 84 VAL A CA 1
ATOM 635 C C . VAL A 1 84 ? -13.917 -0.875 -8.966 1.00 81.56 84 VAL A C 1
ATOM 637 O O . VAL A 1 84 ? -13.881 -1.996 -9.457 1.00 81.56 84 VAL A O 1
ATOM 640 N N . LEU A 1 85 ? -14.032 -0.686 -7.649 1.00 83.56 85 LEU A N 1
ATOM 641 C CA . LEU A 1 85 ? -14.078 -1.805 -6.705 1.00 83.56 85 LEU A CA 1
ATOM 642 C C . LEU A 1 85 ? -15.274 -2.738 -6.948 1.00 83.56 85 LEU A C 1
ATOM 644 O O . LEU A 1 85 ? -15.107 -3.951 -6.877 1.00 83.56 85 LEU A O 1
ATOM 648 N N . LEU A 1 86 ? -16.446 -2.201 -7.303 1.00 83.81 86 LEU A N 1
ATOM 649 C CA . LEU A 1 86 ? -17.625 -3.002 -7.660 1.00 83.81 86 LEU A CA 1
ATOM 650 C C . LEU A 1 86 ? -17.430 -3.804 -8.952 1.00 83.81 86 LEU A C 1
ATOM 652 O O . LEU A 1 86 ? -17.828 -4.964 -9.018 1.00 83.81 86 LEU A O 1
ATOM 656 N N . GLU A 1 87 ? -16.807 -3.215 -9.972 1.00 82.31 87 GLU A N 1
ATOM 657 C CA . GLU A 1 87 ? -16.486 -3.925 -11.218 1.00 82.31 87 GLU A CA 1
ATOM 658 C C . GLU A 1 87 ? -15.472 -5.052 -10.971 1.00 82.31 87 GLU A C 1
ATOM 660 O O . GLU A 1 87 ? -15.636 -6.168 -11.468 1.00 82.31 87 GLU A O 1
ATOM 665 N N . PHE A 1 88 ? -14.459 -4.795 -10.138 1.00 80.25 88 PHE A N 1
ATOM 666 C CA . PHE A 1 88 ? -13.523 -5.823 -9.685 1.00 80.25 88 PHE A CA 1
ATOM 667 C C . PHE A 1 88 ? -14.226 -6.911 -8.868 1.00 80.25 88 PHE A C 1
ATOM 669 O O . PHE A 1 88 ? -13.924 -8.089 -9.048 1.00 80.25 88 PHE A O 1
ATOM 676 N N . ALA A 1 89 ? -15.190 -6.549 -8.021 1.00 84.00 89 ALA A N 1
ATOM 677 C CA . ALA A 1 89 ? -15.972 -7.507 -7.251 1.00 84.00 89 ALA A CA 1
ATOM 678 C C . ALA A 1 89 ? -16.805 -8.429 -8.130 1.00 84.00 89 ALA A C 1
ATOM 680 O O . ALA A 1 89 ? -16.751 -9.644 -7.955 1.00 84.00 89 ALA A O 1
ATOM 681 N N . ALA A 1 90 ? -17.481 -7.878 -9.137 1.00 80.50 90 ALA A N 1
ATOM 682 C CA . ALA A 1 90 ? -18.236 -8.669 -10.101 1.00 80.50 90 ALA A CA 1
ATOM 683 C C . ALA A 1 90 ? -17.342 -9.627 -10.908 1.00 80.50 90 ALA A C 1
ATOM 685 O O . ALA A 1 90 ? -17.763 -10.730 -11.246 1.00 80.50 90 ALA A O 1
ATOM 686 N N . ARG A 1 91 ? -16.104 -9.219 -11.214 1.00 79.38 91 ARG A N 1
ATOM 687 C CA . ARG A 1 91 ? -15.186 -9.983 -12.072 1.00 79.38 91 ARG A CA 1
ATOM 688 C C . ARG A 1 91 ? -14.360 -11.031 -11.330 1.00 79.38 91 ARG A C 1
ATOM 690 O O . ARG A 1 91 ? -14.085 -12.087 -11.891 1.00 79.38 91 ARG A O 1
ATOM 697 N N . TYR A 1 92 ? -13.940 -10.731 -10.103 1.00 77.38 92 TYR A N 1
ATOM 698 C CA . TYR A 1 92 ? -12.997 -11.552 -9.333 1.00 77.38 92 TYR A CA 1
ATOM 699 C C . TYR A 1 92 ? -13.575 -12.088 -8.026 1.00 77.38 92 TYR A C 1
ATOM 701 O O . TYR A 1 92 ? -12.866 -12.765 -7.287 1.00 77.38 92 TYR A O 1
ATOM 709 N N . GLY A 1 93 ? -14.843 -11.794 -7.732 1.00 80.19 93 GLY A N 1
ATOM 710 C CA . GLY A 1 93 ? -15.490 -12.225 -6.499 1.00 80.19 93 GLY A CA 1
ATOM 711 C C . GLY A 1 93 ? -14.928 -11.538 -5.257 1.00 80.19 93 GLY A C 1
ATOM 712 O O . GLY A 1 93 ? -14.837 -12.183 -4.214 1.00 80.19 93 GLY A O 1
ATOM 713 N N . LEU A 1 94 ? -14.531 -10.255 -5.344 1.00 83.12 94 LEU A N 1
ATOM 714 C CA . LEU A 1 94 ? -14.185 -9.506 -4.128 1.00 83.12 94 LEU A CA 1
ATOM 715 C C . LEU A 1 94 ? -15.392 -9.522 -3.178 1.00 83.12 94 LEU A C 1
ATOM 717 O O . 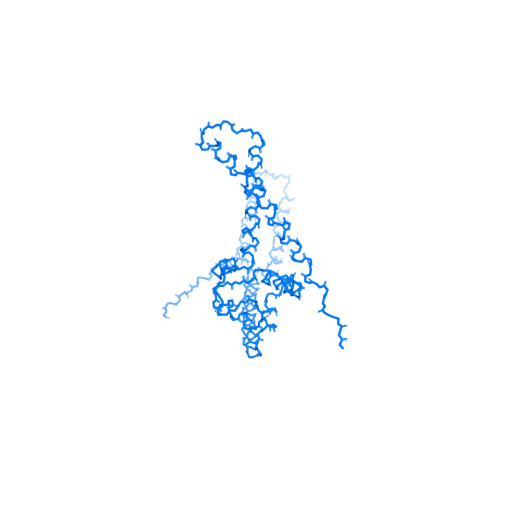LEU A 1 94 ? -16.525 -9.347 -3.638 1.00 83.12 94 LEU A O 1
ATOM 721 N N . PRO A 1 95 ? -15.156 -9.622 -1.859 1.00 82.69 95 PRO A N 1
ATOM 722 C CA . PRO A 1 95 ? -16.184 -9.454 -0.839 1.00 82.69 95 PRO A CA 1
ATOM 723 C C . PRO A 1 95 ? -16.565 -7.968 -0.716 1.00 82.69 95 PRO A C 1
ATOM 725 O O . PRO A 1 95 ? -16.340 -7.329 0.303 1.00 82.69 95 PRO A O 1
ATOM 728 N N . TYR A 1 96 ? -17.085 -7.389 -1.795 1.00 84.00 96 TYR A N 1
ATOM 729 C CA . TYR A 1 96 ? -17.500 -5.996 -1.904 1.00 84.00 96 TYR A CA 1
ATOM 730 C C . TYR A 1 96 ? -18.889 -5.980 -2.544 1.00 84.00 96 TYR A C 1
ATOM 732 O O . TYR A 1 96 ? -19.049 -5.787 -3.750 1.00 84.00 96 TYR A O 1
ATOM 740 N N . ASP A 1 97 ? -19.901 -6.260 -1.725 1.00 81.62 97 ASP A N 1
ATOM 741 C CA . ASP A 1 97 ? -21.295 -6.269 -2.164 1.00 81.62 97 ASP A CA 1
ATOM 742 C C . ASP A 1 97 ? -21.732 -4.842 -2.501 1.00 81.62 97 ASP A C 1
ATOM 744 O O . ASP A 1 97 ? -21.324 -3.901 -1.835 1.00 81.62 97 ASP A O 1
ATOM 748 N N . ARG A 1 98 ? -22.580 -4.642 -3.510 1.00 81.31 98 ARG A N 1
ATOM 749 C CA . ARG A 1 98 ? -23.208 -3.349 -3.803 1.00 81.31 98 ARG A CA 1
ATOM 750 C C . ARG A 1 98 ? -24.189 -2.915 -2.712 1.00 81.31 98 ARG A C 1
ATOM 752 O O . ARG A 1 98 ? -24.278 -1.716 -2.448 1.00 81.31 98 ARG A O 1
ATOM 759 N N . HIS A 1 99 ? -24.900 -3.860 -2.108 1.00 85.94 99 HIS A N 1
ATOM 760 C CA . HIS A 1 99 ? -26.052 -3.624 -1.239 1.00 85.94 99 HIS A CA 1
ATOM 761 C C . HIS A 1 99 ? -25.679 -3.363 0.222 1.00 85.94 99 HIS A C 1
ATOM 763 O O . HIS A 1 99 ? -26.453 -2.732 0.938 1.00 85.94 99 HIS A O 1
ATOM 769 N N . GLU A 1 100 ? -24.488 -3.777 0.653 1.00 87.50 100 GLU A N 1
ATOM 770 C CA . GLU A 1 100 ? -24.034 -3.567 2.027 1.00 87.50 100 GLU A CA 1
ATOM 771 C C . GLU A 1 100 ? -23.247 -2.254 2.170 1.00 87.50 100 GLU A C 1
ATOM 773 O O . GLU A 1 100 ? -22.446 -1.914 1.301 1.00 87.50 100 GLU A O 1
ATOM 778 N N . PRO A 1 101 ? -23.441 -1.469 3.241 1.00 87.50 101 PRO A N 1
ATOM 779 C CA . PRO A 1 101 ? -22.671 -0.240 3.469 1.00 87.50 101 PRO A CA 1
ATOM 780 C C . PRO A 1 101 ? -21.232 -0.515 3.942 1.00 87.50 101 PRO A C 1
ATOM 782 O O . PRO A 1 101 ? -20.358 0.351 3.831 1.00 87.50 101 PRO A O 1
ATOM 785 N N . THR A 1 102 ? -20.989 -1.717 4.457 1.00 90.94 102 THR A N 1
ATOM 786 C CA . THR A 1 102 ? -19.726 -2.167 5.041 1.00 90.94 102 THR A CA 1
ATOM 787 C C . THR A 1 102 ? -19.178 -3.373 4.293 1.00 90.94 102 THR A C 1
ATOM 789 O O . THR A 1 102 ? -19.893 -4.040 3.553 1.00 90.94 102 THR A O 1
ATOM 792 N N . VAL A 1 103 ? -17.895 -3.640 4.496 1.00 89.88 103 VAL A N 1
ATOM 793 C CA . VAL A 1 103 ? -17.166 -4.787 3.964 1.00 89.88 103 VAL A CA 1
ATOM 794 C C . VAL A 1 103 ? -16.638 -5.592 5.143 1.00 89.88 103 VAL A C 1
ATOM 796 O O . VAL A 1 103 ? -16.057 -5.017 6.065 1.00 89.88 103 VAL A O 1
ATOM 799 N N . ASP A 1 104 ? -16.795 -6.916 5.116 1.00 91.12 104 ASP A N 1
ATOM 800 C CA . ASP A 1 104 ? -16.088 -7.776 6.065 1.00 91.12 104 ASP A CA 1
ATOM 801 C C . ASP A 1 104 ? -14.585 -7.691 5.775 1.00 91.12 104 ASP A C 1
ATOM 803 O O . ASP A 1 104 ? -14.070 -8.264 4.811 1.00 91.12 104 ASP A O 1
ATOM 807 N N . GLY A 1 105 ? -13.871 -6.954 6.621 1.00 87.50 105 GLY A N 1
ATOM 808 C CA . GLY A 1 105 ? -12.439 -6.737 6.500 1.00 87.50 105 GLY A CA 1
ATOM 809 C C . GLY A 1 105 ? -11.638 -8.028 6.590 1.00 87.50 105 GLY A C 1
ATOM 810 O O . GLY A 1 105 ? -10.602 -8.145 5.942 1.00 87.50 105 GLY A O 1
ATOM 811 N N . ARG A 1 106 ? -12.108 -9.040 7.330 1.00 87.25 106 ARG A N 1
ATOM 812 C CA . ARG A 1 106 ? -11.411 -10.334 7.403 1.00 87.25 106 ARG A CA 1
ATOM 813 C C . ARG A 1 106 ? -11.490 -11.062 6.073 1.00 87.25 106 ARG A C 1
ATOM 815 O O . ARG A 1 106 ? -10.470 -11.559 5.600 1.00 87.25 106 ARG A O 1
ATOM 822 N N . ALA A 1 107 ? -12.678 -11.094 5.475 1.00 85.94 107 ALA A N 1
ATOM 823 C CA . ALA A 1 107 ? -12.871 -11.653 4.143 1.00 85.94 107 ALA A CA 1
ATOM 824 C C . ALA A 1 107 ? -12.063 -10.867 3.102 1.00 85.94 107 ALA A C 1
ATOM 826 O O . ALA A 1 107 ? -11.403 -11.467 2.258 1.00 85.94 107 ALA A O 1
ATOM 827 N N . TRP A 1 108 ? -12.056 -9.535 3.205 1.00 86.62 108 TRP A N 1
ATOM 828 C CA . TRP A 1 108 ? -11.272 -8.657 2.342 1.00 86.62 108 TRP A CA 1
ATOM 829 C C . TRP A 1 108 ? -9.774 -8.962 2.404 1.00 86.62 108 TRP A C 1
ATOM 831 O O . TRP A 1 108 ? -9.156 -9.229 1.375 1.00 86.62 108 TRP A O 1
ATOM 841 N N . PHE A 1 109 ? -9.183 -8.979 3.603 1.00 85.44 109 PHE A N 1
ATOM 842 C CA . PHE A 1 109 ? -7.755 -9.246 3.760 1.00 85.44 109 PHE A CA 1
ATOM 843 C C . PHE A 1 109 ? -7.388 -10.671 3.341 1.00 85.44 109 PHE A C 1
ATOM 845 O O . PHE A 1 109 ? -6.388 -10.843 2.644 1.00 85.44 109 PHE A O 1
ATOM 852 N N . ALA A 1 110 ? -8.207 -11.670 3.687 1.00 86.25 110 ALA A N 1
ATOM 853 C CA . ALA A 1 110 ? -8.007 -13.046 3.232 1.00 86.25 110 ALA A CA 1
ATOM 854 C C . ALA A 1 110 ? -8.006 -13.126 1.699 1.00 86.25 110 ALA A C 1
ATOM 856 O O . ALA A 1 110 ? -7.055 -13.639 1.117 1.00 86.25 110 ALA A O 1
ATOM 857 N N . PHE A 1 111 ? -8.996 -12.511 1.045 1.00 85.44 111 PHE A N 1
ATOM 858 C CA . PHE A 1 111 ? -9.052 -12.433 -0.410 1.00 85.44 111 PHE A CA 1
ATOM 859 C C . PHE A 1 111 ? -7.805 -11.761 -0.999 1.00 85.44 111 PHE A C 1
ATOM 861 O O . PHE A 1 111 ? -7.215 -12.284 -1.940 1.00 85.44 111 PHE A O 1
ATOM 868 N N . THR A 1 112 ? -7.368 -10.618 -0.456 1.00 82.06 112 THR A N 1
ATOM 869 C CA . THR A 1 112 ? -6.173 -9.932 -0.976 1.00 82.06 112 THR A CA 1
ATOM 870 C C . THR A 1 112 ? -4.901 -10.757 -0.792 1.00 82.06 112 THR A C 1
ATOM 872 O O . THR A 1 112 ? -4.068 -10.786 -1.695 1.00 82.06 112 THR A O 1
ATOM 875 N N . ALA A 1 113 ? -4.758 -11.461 0.334 1.00 82.75 113 ALA A N 1
ATOM 876 C CA . ALA A 1 113 ? -3.630 -12.348 0.584 1.00 82.75 113 ALA A CA 1
ATOM 877 C C . ALA A 1 113 ? -3.641 -13.546 -0.374 1.00 82.75 113 ALA A C 1
ATOM 879 O O . ALA A 1 113 ? -2.605 -13.858 -0.956 1.00 82.75 113 ALA A O 1
ATOM 880 N N . ASP A 1 114 ? -4.802 -14.161 -0.604 1.00 81.19 114 ASP A N 1
ATOM 881 C CA . ASP A 1 114 ? -4.961 -15.263 -1.557 1.00 81.19 114 ASP A CA 1
ATOM 882 C C . ASP A 1 114 ? -4.698 -14.803 -2.995 1.00 81.19 114 ASP A C 1
ATOM 884 O O . ASP A 1 114 ? -4.009 -15.486 -3.755 1.00 81.19 114 ASP A O 1
ATOM 888 N N . LEU A 1 115 ? -5.175 -13.611 -3.366 1.00 80.44 115 LEU A N 1
ATOM 889 C CA . LEU A 1 115 ? -4.911 -12.999 -4.665 1.00 80.44 115 LEU A CA 1
ATOM 890 C C . LEU A 1 115 ? -3.412 -12.747 -4.854 1.00 80.44 115 LEU A C 1
ATOM 892 O O . LEU A 1 115 ? -2.862 -13.106 -5.893 1.00 80.44 115 LEU A O 1
ATOM 896 N N . LEU A 1 116 ? -2.734 -12.181 -3.853 1.00 78.44 116 LEU A N 1
ATOM 897 C CA . LEU A 1 116 ? -1.286 -11.966 -3.878 1.00 78.44 116 LEU A CA 1
ATOM 898 C C . LEU A 1 116 ? -0.506 -13.282 -3.856 1.00 78.44 116 LEU A C 1
ATOM 900 O O . LEU A 1 116 ? 0.519 -13.385 -4.515 1.00 78.44 116 LEU A O 1
ATOM 904 N N . ALA A 1 117 ? -0.970 -14.321 -3.170 1.00 79.56 117 ALA A N 1
ATOM 905 C CA . ALA A 1 117 ? -0.318 -15.626 -3.205 1.00 79.56 117 ALA A CA 1
ATOM 906 C C . ALA A 1 117 ? -0.473 -16.294 -4.584 1.00 79.56 117 ALA A C 1
ATOM 908 O O . ALA A 1 117 ? 0.487 -16.847 -5.127 1.00 79.56 117 ALA A O 1
ATOM 909 N N . ALA A 1 118 ? -1.664 -16.202 -5.181 1.00 77.25 118 ALA A N 1
ATOM 910 C CA . ALA A 1 118 ? -1.980 -16.794 -6.478 1.00 77.25 118 ALA A CA 1
ATOM 911 C C . ALA A 1 118 ? -1.364 -16.025 -7.657 1.00 77.25 118 ALA A C 1
ATOM 913 O O . ALA A 1 118 ? -0.985 -16.629 -8.661 1.00 77.25 118 ALA A O 1
ATOM 914 N N . LYS A 1 119 ? -1.278 -14.694 -7.556 1.00 69.38 119 LYS A N 1
ATOM 915 C CA . LYS A 1 119 ? -0.862 -13.790 -8.641 1.00 69.38 119 LYS A CA 1
ATOM 916 C C . LYS A 1 119 ? 0.417 -13.014 -8.342 1.00 69.38 119 LYS A C 1
ATOM 918 O O . LYS A 1 119 ? 0.929 -12.348 -9.229 1.00 69.38 119 LYS A O 1
ATOM 923 N N . GLY A 1 120 ? 1.001 -13.146 -7.156 1.00 60.00 120 GLY A N 1
ATOM 924 C CA . GLY A 1 120 ? 2.226 -12.438 -6.764 1.00 60.00 120 GLY A CA 1
ATOM 925 C C . GLY A 1 120 ? 3.432 -12.801 -7.622 1.00 60.00 120 GLY A C 1
ATOM 926 O O . GLY A 1 120 ? 4.243 -11.934 -7.926 1.00 60.00 120 GLY A O 1
ATOM 927 N N . ARG A 1 121 ? 3.502 -14.040 -8.134 1.00 55.72 121 ARG A N 1
ATOM 928 C CA . ARG A 1 121 ? 4.511 -14.417 -9.143 1.00 55.72 121 ARG A CA 1
ATOM 929 C C . ARG A 1 121 ? 4.344 -13.671 -10.471 1.00 55.72 121 ARG A C 1
ATOM 931 O O . ARG A 1 121 ? 5.331 -13.478 -11.165 1.00 55.72 121 ARG A O 1
ATOM 938 N N . MET A 1 122 ? 3.126 -13.241 -10.804 1.00 55.09 122 MET A N 1
ATOM 939 C CA . MET A 1 122 ? 2.827 -12.425 -11.986 1.00 55.09 122 MET A CA 1
ATOM 940 C C . MET A 1 122 ? 3.006 -10.922 -11.738 1.00 55.09 122 MET A C 1
ATOM 942 O O . MET A 1 122 ? 2.881 -10.168 -12.682 1.00 55.09 122 MET A O 1
ATOM 946 N N . LEU A 1 123 ? 3.248 -10.481 -10.500 1.00 54.09 123 LEU A N 1
ATOM 947 C CA . LEU A 1 123 ? 3.501 -9.073 -10.159 1.00 54.09 123 LEU A CA 1
ATOM 948 C C . LEU A 1 123 ? 4.988 -8.807 -9.870 1.00 54.09 123 LEU A C 1
ATOM 950 O O . LEU A 1 123 ? 5.437 -7.670 -9.934 1.00 54.09 123 LEU A O 1
ATOM 954 N N . ALA A 1 124 ? 5.759 -9.849 -9.543 1.00 51.31 124 ALA A N 1
ATOM 955 C CA . ALA A 1 124 ? 7.172 -9.749 -9.174 1.00 51.31 124 ALA A CA 1
ATOM 956 C C . ALA A 1 124 ? 8.153 -9.887 -10.360 1.00 51.31 124 ALA A C 1
ATOM 958 O O . ALA A 1 124 ? 9.364 -9.870 -10.152 1.00 51.31 124 ALA A O 1
ATOM 959 N N . GLY A 1 125 ? 7.661 -10.061 -11.592 1.00 46.88 125 GLY A N 1
ATOM 960 C CA . GLY A 1 125 ? 8.508 -10.205 -12.778 1.00 46.88 125 GLY A CA 1
ATOM 961 C C . GLY A 1 125 ? 8.796 -8.857 -13.456 1.00 46.88 125 GLY A C 1
ATOM 962 O O . GLY A 1 125 ? 7.836 -8.129 -13.738 1.00 46.88 125 GLY A O 1
ATOM 963 N N . PRO A 1 126 ? 10.061 -8.519 -13.778 1.00 44.59 126 PRO A N 1
ATOM 964 C CA . PRO A 1 126 ? 10.370 -7.357 -14.609 1.00 44.59 126 PRO A CA 1
ATOM 965 C C . PRO A 1 126 ? 9.822 -7.615 -16.023 1.00 44.59 126 PRO A C 1
ATOM 967 O O . PRO A 1 126 ? 10.330 -8.471 -16.739 1.00 44.59 126 PRO A O 1
ATOM 970 N N . GLY A 1 127 ? 8.727 -6.932 -16.373 1.00 54.09 127 GLY A N 1
ATOM 971 C CA . GLY A 1 127 ? 7.983 -7.098 -17.635 1.00 54.09 127 GLY A CA 1
ATOM 972 C C . GLY A 1 127 ? 6.495 -7.451 -17.482 1.00 54.09 127 GLY A C 1
ATOM 973 O O . GLY A 1 127 ? 5.782 -7.540 -18.472 1.00 54.09 127 GLY A O 1
ATOM 974 N N . SER A 1 128 ? 5.998 -7.651 -16.257 1.00 51.91 128 SER A N 1
ATOM 975 C CA . SER A 1 128 ? 4.711 -8.333 -16.032 1.00 51.91 128 SER A CA 1
ATOM 976 C C . SER A 1 128 ? 3.457 -7.456 -15.882 1.00 51.91 128 SER A C 1
ATOM 978 O O . SER A 1 128 ? 2.353 -8.001 -15.854 1.00 51.91 128 SER A O 1
ATOM 980 N N . GLU A 1 129 ? 3.564 -6.123 -15.842 1.00 53.03 129 GLU A N 1
ATOM 981 C CA . GLU A 1 129 ? 2.365 -5.263 -15.788 1.00 53.03 129 GLU A CA 1
ATOM 982 C C . GLU A 1 129 ? 1.545 -5.332 -17.088 1.00 53.03 129 GLU A C 1
ATOM 984 O O . GLU A 1 129 ? 0.318 -5.439 -17.036 1.00 53.03 129 GLU A O 1
ATOM 989 N N . GLU A 1 130 ? 2.201 -5.353 -18.251 1.00 50.50 130 GLU A N 1
ATOM 990 C CA . GLU A 1 130 ? 1.525 -5.419 -19.554 1.00 50.50 130 GLU A CA 1
ATOM 991 C C . GLU A 1 130 ? 0.952 -6.827 -19.823 1.00 50.50 130 GLU A C 1
ATOM 993 O O . GLU A 1 130 ? -0.205 -6.957 -20.234 1.00 50.50 130 GLU A O 1
ATOM 998 N N . ASP A 1 131 ? 1.680 -7.889 -19.462 1.00 50.84 131 ASP A N 1
ATOM 999 C CA . ASP A 1 131 ? 1.231 -9.282 -19.618 1.00 50.84 131 ASP A CA 1
ATOM 1000 C C . ASP A 1 131 ? 0.096 -9.674 -18.658 1.00 50.84 131 ASP A C 1
ATOM 1002 O O . ASP A 1 131 ? -0.808 -10.436 -19.024 1.00 50.84 131 ASP A O 1
ATOM 1006 N N . ALA A 1 132 ? 0.080 -9.145 -17.430 1.00 52.66 132 ALA A N 1
ATOM 1007 C CA . ALA A 1 132 ? -1.000 -9.407 -16.479 1.00 52.66 132 ALA A CA 1
ATOM 1008 C C . ALA A 1 132 ? -2.320 -8.748 -16.917 1.00 52.66 132 ALA A C 1
ATOM 1010 O O . ALA A 1 132 ? -3.388 -9.362 -16.807 1.00 52.66 132 ALA A O 1
ATOM 1011 N N . ILE A 1 133 ? -2.256 -7.533 -17.476 1.00 53.38 133 ILE A N 1
ATOM 1012 C CA . ILE A 1 133 ? -3.416 -6.834 -18.053 1.00 53.38 133 ILE A CA 1
ATOM 1013 C C . ILE A 1 133 ? -3.926 -7.584 -19.296 1.00 53.38 133 ILE A C 1
ATOM 1015 O O . ILE A 1 133 ? -5.136 -7.805 -19.430 1.00 53.38 133 ILE A O 1
ATOM 1019 N N . LEU A 1 134 ? -3.018 -8.066 -20.151 1.00 51.19 134 LEU A N 1
ATOM 1020 C CA . LEU A 1 134 ? -3.345 -8.877 -21.327 1.00 51.19 134 LEU A CA 1
ATOM 1021 C C . LEU A 1 134 ? -3.956 -10.234 -20.973 1.00 51.19 134 LEU A C 1
ATOM 1023 O O . LEU A 1 134 ? -4.818 -10.725 -21.698 1.00 51.19 134 LEU A O 1
ATOM 1027 N N . GLN A 1 135 ? -3.580 -10.871 -19.863 1.00 53.38 135 GLN A N 1
ATOM 1028 C CA . GLN A 1 135 ? -4.207 -12.135 -19.468 1.00 53.38 135 GLN A CA 1
ATOM 1029 C C . GLN A 1 135 ? -5.625 -11.953 -18.918 1.00 53.38 135 GLN A C 1
ATOM 1031 O O . GLN A 1 135 ? -6.473 -12.814 -19.165 1.00 53.38 135 GLN A O 1
ATOM 1036 N N . LEU A 1 136 ? -5.896 -10.831 -18.247 1.00 53.00 136 LEU A N 1
ATOM 1037 C CA . LEU A 1 136 ? -7.181 -10.552 -17.610 1.00 53.00 136 LEU A CA 1
ATOM 1038 C C . LEU A 1 136 ? -8.233 -9.996 -18.576 1.00 53.00 136 LEU A C 1
ATOM 1040 O O . LEU A 1 136 ? -9.413 -10.231 -18.334 1.00 53.00 136 LEU A O 1
ATOM 1044 N N . ALA A 1 137 ? -7.856 -9.297 -19.652 1.00 51.41 137 ALA A N 1
ATOM 1045 C CA . ALA A 1 137 ? -8.780 -8.707 -20.629 1.00 51.41 137 ALA A CA 1
ATOM 1046 C C . ALA A 1 137 ? -9.626 -9.748 -21.406 1.00 51.41 137 ALA A C 1
ATOM 1048 O O . ALA A 1 137 ? -9.199 -10.877 -21.631 1.00 51.41 137 ALA A O 1
ATOM 1049 N N . SER A 1 138 ? -10.852 -9.396 -21.810 1.00 54.97 138 SER A N 1
ATOM 1050 C CA . SER A 1 138 ? -11.668 -10.243 -22.698 1.00 54.97 138 SER A CA 1
ATOM 1051 C C . SER A 1 138 ? -11.059 -10.260 -24.109 1.00 54.97 138 SER A C 1
ATOM 1053 O O . SER A 1 138 ? -10.424 -9.285 -24.498 1.00 54.97 138 SER A O 1
ATOM 1055 N N . GLY A 1 139 ? -11.245 -11.349 -24.870 1.00 55.09 139 GLY A N 1
ATOM 1056 C CA . GLY A 1 139 ? -10.657 -11.561 -26.211 1.00 55.09 139 GLY A CA 1
ATOM 1057 C C . GLY A 1 139 ? -10.529 -10.308 -27.100 1.00 55.09 139 GLY A C 1
ATOM 1058 O O . GLY A 1 139 ? -9.410 -9.976 -27.474 1.00 55.09 139 GLY A O 1
ATOM 1059 N N . PRO A 1 140 ? -11.606 -9.536 -27.346 1.00 56.94 140 PRO A N 1
ATOM 1060 C CA . PRO A 1 140 ? -11.528 -8.351 -28.208 1.00 56.94 140 PRO A CA 1
ATOM 1061 C C . PRO A 1 140 ? -10.681 -7.198 -27.633 1.00 56.94 140 PRO A C 1
ATOM 1063 O O . PRO A 1 140 ? -10.052 -6.466 -28.389 1.00 56.94 140 PRO A O 1
ATOM 1066 N N . LEU A 1 141 ? -10.610 -7.045 -26.305 1.00 55.75 141 LEU A N 1
ATOM 1067 C CA . LEU A 1 141 ? -9.739 -6.052 -25.661 1.00 55.75 141 LEU A CA 1
ATOM 1068 C C . LEU A 1 141 ? -8.265 -6.468 -25.699 1.00 55.75 141 LEU A C 1
ATOM 1070 O O . LEU A 1 141 ? -7.404 -5.593 -25.714 1.00 55.75 141 LEU A O 1
ATOM 1074 N N . LYS A 1 142 ? -7.967 -7.776 -25.721 1.00 57.50 142 LYS A N 1
ATOM 1075 C CA . LYS A 1 142 ? -6.596 -8.266 -25.928 1.00 57.50 142 LYS A CA 1
ATOM 1076 C C . LYS A 1 142 ? -6.108 -7.896 -27.318 1.00 57.50 142 LYS A C 1
ATOM 1078 O O . LYS A 1 142 ? -5.015 -7.362 -27.434 1.00 57.50 142 LYS A O 1
ATOM 1083 N N . ASP A 1 143 ? -6.935 -8.105 -28.337 1.00 64.75 143 ASP A N 1
ATOM 1084 C CA . ASP A 1 143 ? -6.568 -7.804 -29.722 1.00 64.75 143 ASP A CA 1
ATOM 1085 C C . ASP A 1 143 ? -6.343 -6.298 -29.938 1.00 64.75 143 ASP A C 1
ATOM 1087 O O . ASP A 1 143 ? -5.400 -5.896 -30.623 1.00 64.75 143 ASP A O 1
ATOM 1091 N N . GLU A 1 144 ? -7.155 -5.446 -29.302 1.00 70.00 144 GLU A N 1
ATOM 1092 C CA . GLU A 1 144 ? -6.978 -3.990 -29.361 1.00 70.00 144 GLU A CA 1
ATOM 1093 C C . GLU A 1 144 ? -5.727 -3.516 -28.596 1.00 70.00 144 GLU A C 1
ATOM 1095 O O . GLU A 1 144 ? -4.987 -2.662 -29.089 1.00 70.00 144 GLU A O 1
ATOM 1100 N N . LEU A 1 145 ? -5.446 -4.086 -27.418 1.00 67.06 145 LEU A N 1
ATOM 1101 C CA . LEU A 1 145 ? -4.228 -3.789 -26.653 1.00 67.06 145 LEU A CA 1
ATOM 1102 C C . LEU A 1 145 ? -2.971 -4.266 -27.375 1.00 67.06 145 LEU A C 1
ATOM 1104 O O . LEU A 1 145 ? -1.997 -3.523 -27.435 1.00 67.06 145 LEU A O 1
ATOM 1108 N N . VAL A 1 146 ? -2.999 -5.469 -27.951 1.00 70.81 146 VAL A N 1
ATOM 1109 C CA . VAL A 1 146 ? -1.897 -6.011 -28.752 1.00 70.81 146 VAL A CA 1
ATOM 1110 C C . VAL A 1 146 ? -1.636 -5.110 -29.955 1.00 70.81 146 VAL A C 1
ATOM 1112 O O . VAL A 1 146 ? -0.484 -4.770 -30.198 1.00 70.81 146 VAL A O 1
ATOM 1115 N N . ARG A 1 147 ? -2.676 -4.630 -30.655 1.00 74.81 147 ARG A N 1
ATOM 1116 C CA . ARG A 1 147 ? -2.500 -3.637 -31.729 1.00 74.81 147 ARG A CA 1
ATOM 1117 C C . ARG A 1 147 ? -1.839 -2.354 -31.239 1.00 74.81 147 ARG A C 1
ATOM 1119 O O . ARG A 1 147 ? -0.866 -1.923 -31.844 1.00 74.81 147 ARG A O 1
ATOM 1126 N N . LYS A 1 148 ? -2.317 -1.776 -30.135 1.00 75.12 148 LYS A N 1
ATOM 1127 C CA . LYS A 1 148 ? -1.736 -0.545 -29.571 1.00 75.12 148 LYS A CA 1
ATOM 1128 C C . LYS A 1 148 ? -0.295 -0.738 -29.093 1.00 75.12 148 LYS A C 1
ATOM 1130 O O . LYS A 1 148 ? 0.509 0.182 -29.186 1.00 75.12 148 LYS A O 1
ATOM 1135 N N . LEU A 1 149 ? 0.047 -1.924 -28.591 1.00 71.50 149 LEU A N 1
ATOM 1136 C CA . LEU A 1 149 ? 1.411 -2.285 -28.196 1.00 71.50 149 LEU A CA 1
ATOM 1137 C C . LEU A 1 149 ? 2.331 -2.461 -29.403 1.00 71.50 149 LEU A C 1
ATOM 1139 O O . LEU A 1 149 ? 3.466 -1.994 -29.361 1.00 71.50 149 LEU A O 1
ATOM 1143 N N . ILE A 1 150 ? 1.846 -3.094 -30.474 1.00 77.50 150 ILE A N 1
ATOM 1144 C CA . ILE A 1 150 ? 2.572 -3.196 -31.745 1.00 77.50 150 ILE A CA 1
ATOM 1145 C C . ILE A 1 150 ? 2.843 -1.792 -32.287 1.00 77.50 150 ILE A C 1
ATOM 1147 O O . ILE A 1 150 ? 3.998 -1.455 -32.511 1.00 77.50 150 ILE A O 1
ATOM 1151 N N . GLU A 1 151 ? 1.819 -0.944 -32.367 1.00 78.06 151 GLU A N 1
ATOM 1152 C CA . GLU A 1 151 ? 1.934 0.436 -32.852 1.00 78.06 151 GLU A CA 1
ATOM 1153 C C . GLU A 1 151 ? 2.915 1.265 -32.001 1.00 78.06 151 GLU A C 1
ATOM 1155 O O . GLU A 1 151 ? 3.802 1.940 -32.520 1.00 78.06 151 GLU A O 1
ATOM 1160 N N . LYS A 1 152 ? 2.840 1.157 -30.668 1.00 77.38 152 LYS A N 1
ATOM 1161 C CA . LYS A 1 152 ? 3.777 1.833 -29.758 1.00 77.38 152 LYS A CA 1
ATOM 1162 C C . LYS A 1 152 ? 5.218 1.343 -29.943 1.00 77.38 152 LYS A C 1
ATOM 1164 O O . LYS A 1 152 ? 6.141 2.156 -29.908 1.00 77.38 152 LYS A O 1
ATOM 1169 N N . ASN A 1 153 ? 5.417 0.039 -30.127 1.00 75.00 153 ASN A N 1
ATOM 1170 C CA . ASN A 1 153 ? 6.740 -0.541 -30.363 1.00 75.00 153 ASN A CA 1
ATOM 1171 C C . ASN A 1 153 ? 7.291 -0.184 -31.746 1.00 75.00 153 ASN A C 1
ATOM 1173 O O . ASN A 1 153 ? 8.493 0.030 -31.876 1.00 75.00 153 ASN A O 1
ATOM 1177 N N . GLU A 1 154 ? 6.440 -0.077 -32.764 1.00 82.19 154 GLU A N 1
ATOM 1178 C CA . GLU A 1 154 ? 6.819 0.412 -34.090 1.00 82.19 154 GLU A CA 1
ATOM 1179 C C . GLU A 1 154 ? 7.302 1.862 -34.007 1.00 82.19 154 GLU A C 1
ATOM 1181 O O . GLU A 1 154 ? 8.423 2.145 -34.425 1.00 82.19 154 GLU A O 1
ATOM 1186 N N . ILE A 1 155 ? 6.553 2.741 -33.331 1.00 79.94 155 ILE A N 1
ATOM 1187 C CA . ILE A 1 155 ? 6.956 4.138 -33.101 1.00 79.94 155 ILE A CA 1
ATOM 1188 C C . ILE A 1 155 ? 8.274 4.220 -32.314 1.00 79.94 155 ILE A C 1
ATOM 1190 O O . ILE A 1 155 ? 9.147 5.030 -32.632 1.00 79.94 155 ILE A O 1
ATOM 1194 N N . ALA A 1 156 ? 8.446 3.396 -31.277 1.00 75.12 156 ALA A N 1
ATOM 1195 C CA . ALA A 1 156 ? 9.678 3.371 -30.489 1.00 75.12 156 ALA A CA 1
ATOM 1196 C C . ALA A 1 156 ? 10.882 2.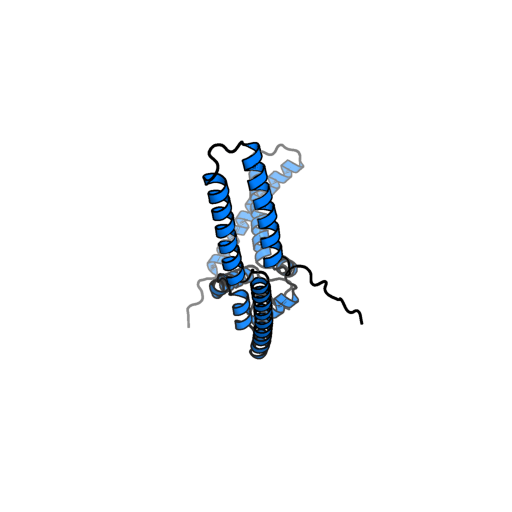892 -31.320 1.00 75.12 156 ALA A C 1
ATOM 1198 O O . ALA A 1 156 ? 11.953 3.496 -31.256 1.00 75.12 156 ALA A O 1
ATOM 1199 N N . ASN A 1 157 ? 10.698 1.859 -32.144 1.00 79.25 157 ASN A N 1
ATOM 1200 C CA . ASN A 1 157 ? 11.729 1.362 -33.053 1.00 79.25 157 ASN A CA 1
ATOM 1201 C C . ASN A 1 157 ? 12.076 2.377 -34.145 1.00 79.25 157 ASN A C 1
ATOM 1203 O O . ASN A 1 157 ? 13.247 2.522 -34.492 1.00 79.25 157 ASN A O 1
ATOM 1207 N N . GLU A 1 158 ? 11.093 3.097 -34.682 1.00 79.50 158 GLU A N 1
ATOM 1208 C CA . GLU A 1 158 ? 11.336 4.174 -35.642 1.00 79.50 158 GLU A CA 1
ATOM 1209 C C . GLU A 1 158 ? 12.137 5.313 -35.014 1.00 79.50 158 GLU A C 1
ATOM 1211 O O . GLU A 1 158 ? 13.121 5.758 -35.604 1.00 79.50 158 GLU A O 1
ATOM 1216 N N . ARG A 1 159 ? 11.799 5.726 -33.787 1.00 77.19 159 ARG A N 1
ATOM 1217 C CA . ARG A 1 159 ? 12.583 6.723 -33.041 1.00 77.19 159 ARG A CA 1
ATOM 1218 C C . ARG A 1 159 ? 14.016 6.262 -32.807 1.00 77.19 159 ARG A C 1
ATOM 1220 O O . ARG A 1 159 ? 14.936 7.011 -33.114 1.00 77.19 159 ARG A O 1
ATOM 1227 N N . ALA A 1 160 ? 14.210 5.022 -32.363 1.00 74.94 160 ALA A N 1
ATOM 1228 C CA . ALA A 1 160 ? 15.542 4.457 -32.165 1.00 74.94 160 ALA A CA 1
ATOM 1229 C C . ALA A 1 160 ? 16.343 4.390 -33.478 1.00 74.94 160 ALA A C 1
ATOM 1231 O O . ALA A 1 160 ? 17.538 4.669 -33.490 1.00 74.94 160 ALA A O 1
ATOM 1232 N N . ARG A 1 161 ? 15.697 4.077 -34.610 1.00 76.94 161 ARG A N 1
ATOM 1233 C CA . ARG A 1 161 ? 16.340 4.109 -35.935 1.00 76.94 161 ARG A CA 1
ATOM 1234 C C . ARG A 1 161 ? 16.710 5.522 -36.370 1.00 76.94 161 ARG A C 1
ATOM 1236 O O . ARG A 1 161 ? 17.767 5.700 -36.966 1.00 76.94 161 ARG A O 1
ATOM 1243 N N . ILE A 1 162 ? 15.864 6.511 -36.087 1.00 75.25 162 ILE A N 1
ATOM 1244 C CA . ILE A 1 162 ? 16.151 7.922 -36.370 1.00 75.25 162 ILE A CA 1
ATOM 1245 C C . ILE A 1 162 ? 17.316 8.406 -35.506 1.00 75.25 162 ILE A C 1
ATOM 1247 O O . ILE A 1 162 ? 18.216 9.052 -36.027 1.00 75.25 162 ILE A O 1
ATOM 1251 N N . GLU A 1 163 ? 17.345 8.072 -34.217 1.00 74.62 163 GLU A N 1
ATOM 1252 C CA . GLU A 1 163 ? 18.459 8.409 -33.322 1.00 74.62 163 GLU A CA 1
ATOM 1253 C C . GLU A 1 163 ? 19.757 7.729 -33.750 1.00 74.62 163 GLU A C 1
ATOM 1255 O O . GLU A 1 163 ? 20.798 8.376 -33.790 1.00 74.62 163 GLU A O 1
ATOM 1260 N N . LEU A 1 164 ? 19.696 6.455 -34.144 1.00 74.00 164 LEU A N 1
ATOM 1261 C CA . LEU A 1 164 ? 20.851 5.727 -34.658 1.00 74.00 164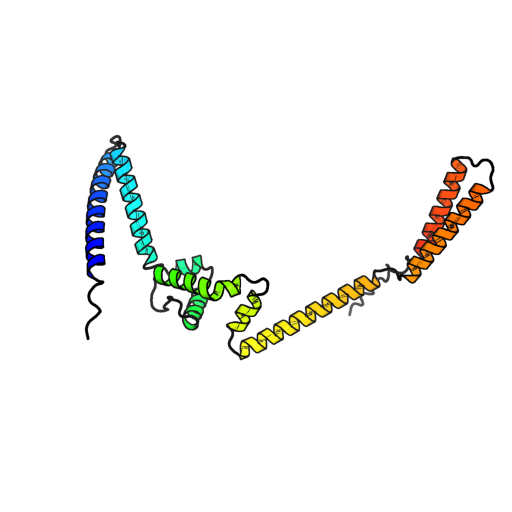 LEU A CA 1
ATOM 1262 C C . LEU A 1 164 ? 21.352 6.338 -35.971 1.00 74.00 164 LEU A C 1
ATOM 1264 O O . LEU A 1 164 ? 22.558 6.477 -36.145 1.00 74.00 164 LEU A O 1
ATOM 1268 N N . ARG A 1 165 ? 20.448 6.767 -36.858 1.00 74.19 165 ARG A N 1
ATOM 1269 C CA . ARG A 1 165 ? 20.806 7.481 -38.090 1.00 74.19 165 ARG A CA 1
ATOM 1270 C C . ARG A 1 165 ? 21.435 8.842 -37.789 1.00 74.19 165 ARG A C 1
ATOM 1272 O O . ARG A 1 165 ? 22.497 9.126 -38.321 1.00 74.19 165 ARG A O 1
ATOM 1279 N N . LYS A 1 166 ? 20.852 9.635 -36.886 1.00 72.75 166 LYS A N 1
ATOM 1280 C CA . LYS A 1 166 ? 21.418 10.921 -36.441 1.00 72.75 166 LYS A CA 1
ATOM 1281 C C . LYS A 1 166 ? 22.787 10.748 -35.788 1.00 72.75 166 LYS A C 1
ATOM 1283 O O . LYS A 1 166 ? 23.683 11.547 -36.025 1.00 72.75 166 LYS A O 1
ATOM 1288 N N . ALA A 1 167 ? 22.967 9.699 -34.986 1.00 68.44 167 ALA A N 1
ATOM 1289 C CA . ALA A 1 167 ? 24.259 9.365 -34.404 1.00 68.44 167 ALA A CA 1
ATOM 1290 C C . ALA A 1 167 ? 25.263 8.985 -35.500 1.00 68.44 167 ALA A C 1
ATOM 1292 O O . ALA A 1 167 ? 26.366 9.514 -35.510 1.00 68.44 167 ALA A O 1
ATOM 1293 N N . GLN A 1 168 ? 24.869 8.144 -36.462 1.00 67.81 168 GLN A N 1
ATOM 1294 C CA . GLN A 1 168 ? 25.697 7.771 -37.616 1.00 67.81 168 GLN A CA 1
ATOM 1295 C C . GLN A 1 168 ? 26.073 8.962 -38.504 1.00 67.81 168 GLN A C 1
ATOM 1297 O O . GLN A 1 168 ? 27.209 9.026 -38.956 1.00 67.81 168 GLN A O 1
ATOM 1302 N N . GLU A 1 169 ? 25.164 9.913 -38.708 1.00 65.31 169 GLU A N 1
ATOM 1303 C CA . GLU A 1 169 ? 25.415 11.172 -39.421 1.00 65.31 169 GLU A CA 1
ATOM 1304 C C . GLU A 1 169 ? 26.295 12.139 -38.607 1.00 65.31 169 GLU A C 1
ATOM 1306 O O . GLU A 1 169 ? 27.021 12.943 -39.182 1.00 65.31 169 GLU A O 1
ATOM 1311 N N . SER A 1 170 ? 26.271 12.044 -37.271 1.00 63.44 170 SER A N 1
ATOM 1312 C CA . SER A 1 170 ? 27.106 12.843 -36.365 1.00 63.44 170 SER A CA 1
ATOM 1313 C C . SER A 1 170 ? 28.538 12.315 -36.218 1.00 63.44 170 SER A C 1
ATOM 1315 O O . SER A 1 170 ? 29.390 13.039 -35.694 1.00 63.44 170 SER A O 1
ATOM 1317 N N . TYR A 1 171 ? 28.825 11.074 -36.619 1.00 64.81 171 TYR A N 1
ATOM 1318 C CA . TYR A 1 171 ? 30.189 10.554 -36.608 1.00 64.81 171 TYR A CA 1
ATOM 1319 C C . TYR A 1 171 ? 30.918 10.990 -37.876 1.00 64.81 171 TYR A C 1
ATOM 1321 O O . TYR A 1 171 ? 30.426 10.815 -38.989 1.00 64.81 171 TYR A O 1
ATOM 1329 N N . ALA A 1 172 ? 32.129 11.523 -37.712 1.00 64.38 172 ALA A N 1
ATOM 1330 C CA . ALA A 1 172 ? 33.011 11.751 -38.844 1.00 64.38 172 ALA A CA 1
ATOM 1331 C C . ALA A 1 172 ? 33.250 10.416 -39.582 1.00 64.38 172 ALA A C 1
ATOM 1333 O O . ALA A 1 172 ? 33.491 9.401 -38.917 1.00 64.38 172 ALA A O 1
ATOM 1334 N N . PRO A 1 173 ? 33.196 10.382 -40.926 1.00 74.94 173 PRO A N 1
ATOM 1335 C CA . PRO A 1 173 ? 33.484 9.169 -41.680 1.00 74.94 173 PRO A CA 1
ATOM 1336 C C . PRO A 1 173 ? 34.851 8.599 -41.290 1.00 74.94 173 PRO A C 1
ATOM 1338 O O . PRO A 1 173 ? 35.824 9.343 -41.140 1.00 74.94 173 PRO A O 1
ATOM 1341 N N . VAL A 1 174 ? 34.935 7.275 -41.134 1.00 70.06 174 VAL A N 1
ATOM 1342 C CA . VAL A 1 174 ? 36.178 6.589 -40.733 1.00 70.06 174 VAL A CA 1
ATOM 1343 C C . VAL A 1 174 ? 37.323 6.931 -41.686 1.00 70.06 174 VAL A C 1
ATOM 1345 O O . VAL A 1 174 ? 38.429 7.212 -41.232 1.00 70.06 174 VAL A O 1
ATOM 1348 N N . ASP A 1 175 ? 37.041 7.017 -42.984 1.00 73.00 175 ASP A N 1
ATOM 1349 C CA . ASP A 1 175 ? 38.034 7.371 -44.000 1.00 73.00 175 ASP A CA 1
ATOM 1350 C C . ASP A 1 175 ? 38.562 8.805 -43.828 1.00 73.00 175 ASP A C 1
ATOM 1352 O O . ASP A 1 175 ? 39.75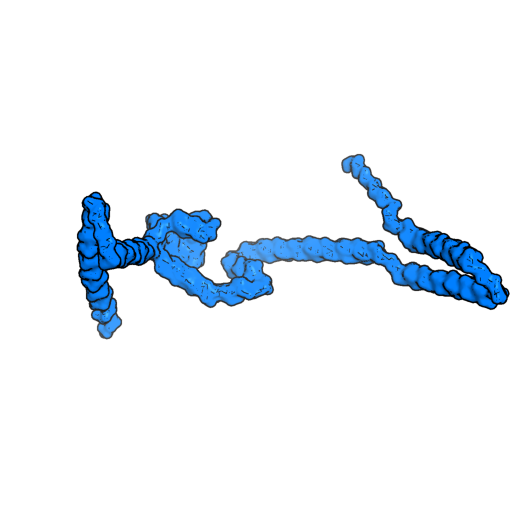9 9.043 -43.985 1.00 73.00 175 ASP A O 1
ATOM 1356 N N . SER A 1 176 ? 37.707 9.751 -43.423 1.00 74.00 176 SER A N 1
ATOM 1357 C CA . SER A 1 176 ? 38.108 11.130 -43.113 1.00 74.00 176 SER A CA 1
ATOM 1358 C C . SER A 1 176 ? 38.981 11.199 -41.858 1.00 74.00 176 SER A C 1
ATOM 1360 O O . SER A 1 176 ? 39.955 11.945 -41.830 1.00 74.00 176 SER A O 1
ATOM 1362 N N . MET A 1 177 ? 38.691 10.383 -40.836 1.00 73.19 177 MET A N 1
ATOM 1363 C CA . MET A 1 177 ? 39.547 10.274 -39.646 1.00 73.19 177 MET A CA 1
ATOM 1364 C C . MET A 1 177 ? 40.910 9.652 -39.971 1.00 73.19 177 MET A C 1
ATOM 1366 O O . MET A 1 177 ? 41.932 10.117 -39.471 1.00 73.19 177 MET A O 1
ATOM 1370 N N . VAL A 1 178 ? 40.949 8.627 -40.826 1.00 75.88 178 VAL A N 1
ATOM 1371 C CA . VAL A 1 178 ? 42.203 7.997 -41.268 1.00 75.88 178 VAL A CA 1
ATOM 1372 C C . VAL A 1 178 ? 43.038 8.966 -42.109 1.00 75.88 178 VAL A C 1
ATOM 1374 O O . VAL A 1 178 ? 44.240 9.083 -41.878 1.00 75.88 178 VAL A O 1
ATOM 1377 N N . ALA A 1 179 ? 42.418 9.696 -43.041 1.00 78.88 179 ALA A N 1
ATOM 1378 C CA . ALA A 1 179 ? 43.093 10.726 -43.832 1.00 78.88 179 ALA A CA 1
ATOM 1379 C C . ALA A 1 179 ? 43.698 11.815 -42.933 1.00 78.88 179 ALA A C 1
ATOM 1381 O O . ALA A 1 179 ? 44.879 12.135 -43.058 1.00 78.88 179 ALA A O 1
ATOM 1382 N N . TYR A 1 180 ? 42.926 12.293 -41.957 1.00 79.06 180 TYR A N 1
ATOM 1383 C CA . TYR A 1 180 ? 43.373 13.279 -40.981 1.00 79.06 180 TYR A CA 1
ATOM 138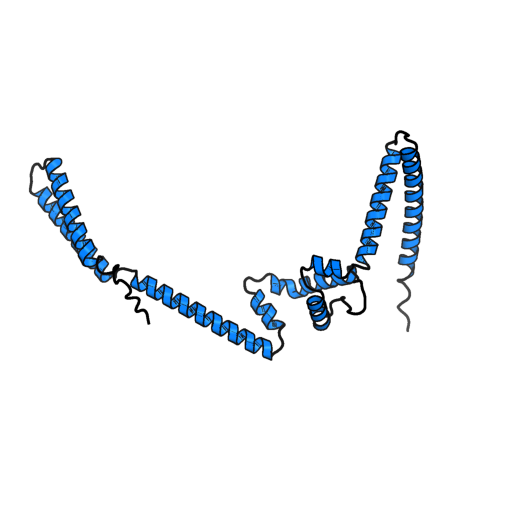4 C C . TYR A 1 180 ? 44.568 12.807 -40.141 1.00 79.06 180 TYR A C 1
ATOM 1386 O O . TYR A 1 180 ? 45.546 13.535 -39.980 1.00 79.06 180 TYR A O 1
ATOM 1394 N N . LEU A 1 181 ? 44.526 11.573 -39.625 1.00 79.62 181 LEU A N 1
ATOM 1395 C CA . LEU A 1 181 ? 45.627 11.004 -38.839 1.00 79.62 181 LEU A CA 1
ATOM 1396 C C . LEU A 1 181 ? 46.904 10.822 -39.672 1.00 79.62 181 LEU A C 1
ATOM 1398 O O . LEU A 1 181 ? 48.009 11.022 -39.160 1.00 79.62 181 LEU A O 1
ATOM 1402 N N . ASN A 1 182 ? 46.766 10.473 -40.952 1.00 82.12 182 ASN A N 1
ATOM 1403 C CA . ASN A 1 182 ? 47.900 10.362 -41.866 1.00 82.12 182 ASN A CA 1
ATOM 1404 C C . ASN A 1 182 ? 48.526 11.732 -42.164 1.00 82.12 182 ASN A C 1
ATOM 1406 O O . ASN A 1 182 ? 49.751 11.853 -42.146 1.00 82.12 182 ASN A O 1
ATOM 1410 N N . GLU A 1 183 ? 47.715 12.771 -42.376 1.00 82.50 183 GLU A N 1
ATOM 1411 C CA . GLU A 1 183 ? 48.213 14.141 -42.560 1.00 82.50 183 GLU A CA 1
ATOM 1412 C C . GLU A 1 183 ? 48.891 14.683 -41.296 1.00 82.50 183 GLU A C 1
ATOM 1414 O O . GLU A 1 183 ? 49.985 15.242 -41.381 1.00 82.50 183 GLU A O 1
ATOM 1419 N N . LEU A 1 184 ? 48.316 14.431 -40.115 1.00 80.06 184 LEU A N 1
ATOM 1420 C CA . LEU A 1 184 ? 48.922 14.767 -38.821 1.00 80.06 184 LEU A CA 1
ATOM 1421 C C . LEU A 1 184 ? 50.301 14.113 -38.677 1.00 80.06 184 LEU A C 1
ATOM 1423 O O . LEU A 1 184 ? 51.281 14.772 -38.329 1.00 80.06 184 LEU A O 1
ATOM 1427 N N . THR A 1 185 ? 50.392 12.824 -39.002 1.00 81.75 185 THR A N 1
ATOM 1428 C CA . THR A 1 185 ? 51.659 12.082 -38.978 1.00 81.75 185 THR A CA 1
ATOM 1429 C C . THR A 1 185 ? 52.681 12.706 -39.934 1.00 81.75 185 THR A C 1
ATOM 1431 O O . THR A 1 185 ? 53.842 12.872 -39.563 1.00 81.75 185 THR A O 1
ATOM 1434 N N . GLY A 1 186 ? 52.252 13.118 -41.132 1.00 84.25 186 GLY A N 1
ATOM 1435 C CA . GLY A 1 186 ? 53.096 13.824 -42.097 1.00 84.25 186 GLY A CA 1
ATOM 1436 C C . GLY A 1 186 ? 53.643 15.151 -41.563 1.00 84.25 186 GLY A C 1
ATOM 1437 O O . GLY A 1 186 ? 54.843 15.398 -41.671 1.00 84.25 186 GLY A O 1
ATOM 1438 N N . LEU A 1 187 ? 52.797 15.967 -40.926 1.00 81.31 187 LEU A N 1
ATOM 1439 C CA . LEU A 1 187 ? 53.204 17.239 -40.316 1.00 81.31 187 LEU A CA 1
ATOM 1440 C C . LEU A 1 187 ? 54.215 17.032 -39.176 1.00 81.31 187 LEU A C 1
ATOM 1442 O O . LEU A 1 187 ? 55.218 17.737 -39.099 1.00 81.31 187 LEU A O 1
ATOM 1446 N N . VAL A 1 188 ? 54.005 16.027 -38.320 1.00 79.75 188 VAL A N 1
ATOM 1447 C CA . VAL A 1 188 ? 54.939 15.702 -37.225 1.00 79.75 188 VAL A CA 1
ATOM 1448 C C . VAL A 1 188 ? 56.297 15.241 -37.758 1.00 79.75 188 VAL A C 1
ATOM 1450 O O . VAL A 1 188 ? 57.331 15.628 -37.215 1.00 79.75 188 VAL A O 1
ATOM 1453 N N . ILE A 1 189 ? 56.319 14.450 -38.836 1.00 82.50 189 ILE A N 1
ATOM 1454 C CA . ILE A 1 189 ? 57.569 14.050 -39.496 1.00 82.50 189 ILE A CA 1
ATOM 1455 C C . ILE A 1 189 ? 58.286 15.279 -40.067 1.00 82.50 189 ILE A C 1
ATOM 1457 O O . ILE A 1 189 ? 59.482 15.438 -39.836 1.00 82.50 189 ILE A O 1
ATOM 1461 N N . GLN A 1 190 ? 57.566 16.180 -40.744 1.00 83.06 190 GLN A N 1
ATOM 1462 C CA . GLN A 1 190 ? 58.143 17.415 -41.290 1.00 83.06 190 GLN A CA 1
ATOM 1463 C C . GLN A 1 190 ? 58.761 18.299 -40.203 1.00 83.06 190 GLN A C 1
ATOM 1465 O O . GLN A 1 190 ? 59.862 18.812 -40.398 1.00 83.06 190 GLN A O 1
ATOM 1470 N N . LEU A 1 191 ? 58.102 18.422 -39.049 1.00 79.56 191 LEU A N 1
ATOM 1471 C CA . LEU A 1 191 ? 58.639 19.141 -37.894 1.00 79.56 191 LEU A CA 1
ATOM 1472 C C . LEU A 1 191 ? 59.880 18.454 -37.317 1.00 79.56 191 LEU A C 1
ATOM 1474 O O . LEU A 1 191 ? 60.885 19.095 -37.030 1.00 79.56 191 LEU A O 1
ATOM 1478 N N . SER A 1 192 ? 59.844 17.129 -37.168 1.00 78.25 192 SER A N 1
ATOM 1479 C CA . SER A 1 192 ? 61.011 16.380 -36.697 1.00 78.25 192 SER A CA 1
ATOM 1480 C C . SER A 1 192 ? 62.205 16.547 -37.642 1.00 78.25 192 SER A C 1
ATOM 1482 O O . SER A 1 192 ? 63.346 16.614 -37.185 1.00 78.25 192 SER A O 1
ATOM 1484 N N . GLU A 1 193 ? 61.965 16.616 -38.951 1.00 82.31 193 GLU A N 1
ATOM 1485 C CA . GLU A 1 193 ? 63.003 16.865 -39.948 1.00 82.31 193 GLU A CA 1
ATOM 1486 C C . GLU A 1 193 ? 63.493 18.319 -39.955 1.00 82.31 193 GLU A C 1
ATOM 1488 O O . GLU A 1 193 ? 64.695 18.534 -40.123 1.00 82.31 193 GLU A O 1
ATOM 1493 N N . SER A 1 194 ? 62.612 19.316 -39.778 1.00 79.12 194 SER A N 1
ATOM 1494 C CA . SER A 1 194 ? 63.018 20.728 -39.675 1.00 79.12 194 SER A CA 1
ATOM 1495 C C . SER A 1 194 ? 63.885 20.948 -38.441 1.00 79.12 194 SER A C 1
ATOM 1497 O O . SER A 1 194 ? 64.934 21.592 -38.530 1.00 79.12 194 SER A O 1
ATOM 1499 N N . MET A 1 195 ? 63.502 20.319 -37.328 1.00 74.94 195 MET A N 1
ATOM 1500 C CA . MET A 1 195 ? 64.234 20.379 -36.074 1.00 74.94 195 MET A CA 1
ATOM 1501 C C . MET A 1 195 ? 65.568 19.629 -36.130 1.00 74.94 195 MET A C 1
ATOM 1503 O O . MET A 1 195 ? 66.577 20.134 -35.647 1.00 74.94 195 MET A O 1
ATOM 1507 N N . GLY A 1 196 ? 65.605 18.447 -36.754 1.00 74.69 196 GLY A N 1
ATOM 1508 C CA . GLY A 1 196 ? 66.811 17.617 -36.844 1.00 74.69 196 GLY A CA 1
ATOM 1509 C C . GLY A 1 196 ? 67.905 18.155 -37.774 1.00 74.69 196 GLY A C 1
ATOM 1510 O O . GLY A 1 196 ? 69.052 17.731 -37.665 1.00 74.69 196 GLY A O 1
ATOM 1511 N N . ARG A 1 197 ? 67.586 19.084 -38.687 1.00 74.00 197 ARG A N 1
ATOM 1512 C CA . ARG A 1 197 ? 68.560 19.688 -39.619 1.00 74.00 197 ARG A CA 1
ATOM 1513 C C . ARG A 1 197 ? 69.313 20.894 -39.041 1.00 74.00 197 ARG A C 1
ATOM 1515 O O . ARG A 1 197 ? 70.189 21.422 -39.723 1.00 74.00 197 ARG A O 1
ATOM 1522 N N . ARG A 1 198 ? 68.977 21.364 -37.834 1.00 73.44 198 ARG A N 1
ATOM 1523 C CA . ARG A 1 198 ? 69.592 22.551 -37.217 1.00 73.44 198 ARG A CA 1
ATOM 1524 C C . ARG A 1 198 ? 70.355 22.160 -35.949 1.00 73.44 198 ARG A C 1
ATOM 1526 O O . ARG A 1 198 ? 69.760 21.681 -34.993 1.00 73.44 198 ARG A O 1
ATOM 1533 N N . ASP A 1 199 ? 71.662 22.423 -35.926 1.00 60.09 199 ASP A N 1
ATOM 1534 C CA . ASP A 1 199 ? 72.559 22.044 -34.816 1.00 60.09 199 ASP A CA 1
ATOM 1535 C C . ASP A 1 199 ? 72.286 22.796 -33.493 1.00 60.09 199 ASP A C 1
ATOM 1537 O O . ASP A 1 199 ? 72.740 22.366 -32.433 1.00 60.09 199 ASP A O 1
ATOM 1541 N N . ALA A 1 200 ? 71.530 23.902 -33.520 1.00 64.69 200 ALA A N 1
ATOM 1542 C CA . ALA A 1 200 ? 71.048 24.596 -32.324 1.00 64.69 200 ALA A CA 1
ATOM 1543 C C . ALA A 1 200 ? 69.784 25.410 -32.642 1.00 64.69 200 ALA A C 1
ATOM 1545 O O . ALA A 1 200 ? 69.867 26.466 -33.264 1.00 64.69 200 ALA A O 1
ATOM 1546 N N . ILE A 1 201 ? 68.620 24.925 -32.208 1.00 73.00 201 ILE A N 1
ATOM 1547 C CA . ILE A 1 201 ? 67.366 25.689 -32.231 1.00 73.00 201 ILE A CA 1
ATOM 1548 C C . ILE A 1 201 ? 67.193 26.355 -30.872 1.00 73.00 201 ILE A C 1
ATOM 1550 O O . ILE A 1 201 ? 67.313 25.706 -29.829 1.00 73.00 201 ILE A O 1
ATOM 1554 N N . THR A 1 202 ? 66.924 27.657 -30.869 1.00 76.88 202 THR A N 1
ATOM 1555 C CA . THR A 1 202 ? 66.591 28.364 -29.630 1.00 76.88 202 THR A CA 1
ATOM 1556 C C . THR A 1 202 ? 65.166 28.018 -29.190 1.00 76.88 202 THR A C 1
ATOM 1558 O O . THR A 1 202 ? 64.295 27.741 -30.010 1.00 76.88 202 THR A O 1
ATOM 1561 N N . GLY A 1 203 ? 64.888 28.041 -27.882 1.00 73.50 203 GLY A N 1
ATOM 1562 C CA . GLY A 1 203 ? 63.558 27.682 -27.364 1.00 73.50 203 GLY A CA 1
ATOM 1563 C C . GLY A 1 203 ? 62.407 28.521 -27.944 1.00 73.50 203 GLY A C 1
ATOM 1564 O O . GLY A 1 203 ? 61.293 28.021 -28.038 1.00 73.50 203 GLY A O 1
ATOM 1565 N N . ALA A 1 204 ? 62.686 29.756 -28.374 1.00 77.06 204 ALA A N 1
ATOM 1566 C CA . ALA A 1 204 ? 61.713 30.626 -29.032 1.00 77.06 204 ALA A CA 1
ATOM 1567 C C . ALA A 1 204 ? 61.384 30.159 -30.463 1.00 77.06 204 ALA A C 1
ATOM 1569 O O . ALA A 1 204 ? 60.216 30.036 -30.805 1.00 77.06 204 ALA A O 1
ATOM 1570 N N . GLU A 1 205 ? 62.392 29.800 -31.263 1.00 78.19 205 GLU A N 1
ATOM 1571 C CA . GLU A 1 205 ? 62.192 29.295 -32.632 1.00 78.19 205 GLU A CA 1
ATOM 1572 C C . GLU A 1 205 ? 61.446 27.953 -32.647 1.00 78.19 205 GLU A C 1
ATOM 1574 O O . GLU A 1 205 ? 60.586 27.728 -33.493 1.00 78.19 205 GLU A O 1
ATOM 1579 N N . ALA A 1 206 ? 61.723 27.072 -31.677 1.00 75.81 206 ALA A N 1
ATOM 1580 C CA . ALA A 1 206 ? 60.970 25.827 -31.519 1.00 75.81 206 ALA A CA 1
ATOM 1581 C C . ALA A 1 206 ? 59.495 26.084 -31.167 1.00 75.81 206 ALA A C 1
ATOM 1583 O O . ALA A 1 206 ? 58.612 25.346 -31.600 1.00 75.81 206 ALA A O 1
ATOM 1584 N N . GLN A 1 207 ? 59.224 27.122 -30.371 1.00 75.75 207 GLN A N 1
ATOM 1585 C CA . GLN A 1 207 ? 57.868 27.492 -29.980 1.00 75.75 207 GLN A CA 1
ATOM 1586 C C . GLN A 1 207 ? 57.082 28.095 -31.152 1.00 75.75 207 GLN A C 1
ATOM 1588 O O . GLN A 1 207 ? 55.905 27.771 -31.304 1.00 75.75 207 GLN A O 1
ATOM 1593 N N . ASP A 1 208 ? 57.731 28.900 -31.996 1.00 82.06 208 ASP A N 1
ATOM 1594 C CA . ASP A 1 208 ? 57.127 29.461 -33.207 1.00 82.06 208 ASP A CA 1
ATOM 1595 C C . ASP A 1 208 ? 56.821 28.362 -34.243 1.00 82.06 208 ASP A C 1
ATOM 1597 O O . ASP A 1 208 ? 55.705 28.301 -34.756 1.00 82.06 208 ASP A O 1
ATOM 1601 N N . GLU A 1 209 ? 57.739 27.412 -34.473 1.00 78.62 209 GLU A N 1
ATOM 1602 C CA . GLU A 1 209 ? 57.486 26.276 -35.381 1.00 78.62 209 GLU A CA 1
ATOM 1603 C C . GLU A 1 209 ? 56.348 25.366 -34.880 1.00 78.62 209 GLU A C 1
ATOM 1605 O O . GLU A 1 209 ? 55.535 24.882 -35.671 1.00 78.62 209 GLU A O 1
ATOM 1610 N N . LEU A 1 210 ? 56.234 25.165 -33.562 1.00 77.06 210 LEU A N 1
ATOM 1611 C CA . LEU A 1 210 ? 55.109 24.440 -32.964 1.00 77.06 210 LEU A CA 1
ATOM 1612 C C . LEU A 1 210 ? 53.784 25.203 -33.094 1.00 77.06 210 LEU A C 1
ATOM 1614 O O . LEU A 1 210 ? 52.740 24.577 -33.295 1.00 77.06 210 LEU A O 1
ATOM 1618 N N . ALA A 1 211 ? 53.807 26.533 -32.979 1.00 78.69 211 ALA A N 1
ATOM 1619 C CA . ALA A 1 211 ? 52.625 27.369 -33.159 1.00 78.69 211 ALA A CA 1
ATOM 1620 C C . ALA A 1 211 ? 52.135 27.343 -34.616 1.00 78.69 211 ALA A C 1
ATOM 1622 O O . ALA A 1 211 ? 50.935 27.182 -34.852 1.00 78.69 211 ALA A O 1
ATOM 1623 N N . ASP A 1 212 ? 53.052 27.403 -35.583 1.00 83.19 212 ASP A N 1
ATOM 1624 C CA . ASP A 1 212 ? 52.738 27.279 -37.009 1.00 83.19 212 ASP A CA 1
ATOM 1625 C C . ASP A 1 212 ? 52.173 25.895 -37.346 1.00 83.19 212 ASP A C 1
ATOM 1627 O O . ASP A 1 212 ? 51.182 25.784 -38.074 1.00 83.19 212 ASP A O 1
ATOM 1631 N N . LEU A 1 213 ? 52.735 24.832 -36.762 1.00 78.81 213 LEU A N 1
ATOM 1632 C CA . LEU A 1 213 ? 52.208 23.476 -36.914 1.00 78.81 213 LEU A CA 1
ATOM 1633 C C . LEU A 1 213 ? 50.793 23.346 -36.336 1.00 78.81 213 LEU A C 1
ATOM 1635 O O . LEU A 1 213 ? 49.919 22.749 -36.962 1.00 78.81 213 LEU A O 1
ATOM 1639 N N . ALA A 1 214 ? 50.546 23.930 -35.161 1.00 74.00 214 ALA A N 1
ATOM 1640 C CA . ALA A 1 214 ? 49.224 23.946 -34.541 1.00 74.00 214 ALA A CA 1
ATOM 1641 C C . ALA A 1 214 ? 48.203 24.734 -35.384 1.00 74.00 214 ALA A C 1
ATOM 1643 O O . ALA A 1 214 ? 47.041 24.330 -35.484 1.00 74.00 214 ALA A O 1
ATOM 1644 N N . ALA A 1 215 ? 48.628 25.818 -36.040 1.00 79.88 215 ALA A N 1
ATOM 1645 C CA . ALA A 1 215 ? 47.789 26.576 -36.963 1.00 79.88 215 ALA A CA 1
ATOM 1646 C C . ALA A 1 215 ? 47.466 25.774 -38.237 1.00 79.88 215 ALA A C 1
ATOM 1648 O O . ALA A 1 215 ? 46.299 25.685 -38.624 1.00 79.88 215 ALA A O 1
ATOM 1649 N N . GLN A 1 216 ? 48.463 25.129 -38.854 1.00 80.44 216 GLN A N 1
ATOM 1650 C CA . GLN A 1 216 ? 48.268 24.259 -40.024 1.00 80.44 216 GLN A CA 1
ATOM 1651 C C . GLN A 1 216 ? 47.352 23.073 -39.702 1.00 80.44 216 GLN A C 1
ATOM 1653 O O . GLN A 1 216 ? 46.448 22.747 -40.472 1.00 80.44 216 GLN A O 1
ATOM 1658 N N . PHE A 1 217 ? 47.524 22.485 -38.520 1.00 79.62 217 PHE A N 1
ATOM 1659 C CA . PHE A 1 217 ? 46.654 21.444 -37.992 1.00 79.62 217 PHE A CA 1
ATOM 1660 C C . PHE A 1 217 ? 45.198 21.909 -37.852 1.00 79.62 217 PHE A C 1
ATOM 1662 O O . PHE A 1 217 ? 44.279 21.184 -38.236 1.00 79.62 217 PHE A O 1
ATOM 1669 N N . GLY A 1 218 ? 44.978 23.130 -37.352 1.00 75.44 218 GLY A N 1
ATOM 1670 C CA . GLY A 1 218 ? 43.648 23.734 -37.269 1.00 75.44 218 GLY A CA 1
ATOM 1671 C C . GLY A 1 218 ? 42.976 23.879 -38.637 1.00 75.44 218 GLY A C 1
ATOM 1672 O O . GLY A 1 218 ? 41.794 23.565 -38.772 1.00 75.44 218 GLY A O 1
ATOM 1673 N N . VAL A 1 219 ? 43.733 24.272 -39.666 1.00 81.81 219 VAL A N 1
ATOM 1674 C CA . VAL A 1 219 ? 43.231 24.407 -41.046 1.00 81.81 219 VAL A CA 1
ATOM 1675 C C . VAL A 1 219 ? 42.846 23.051 -41.644 1.00 81.81 219 VAL A C 1
ATOM 1677 O O . VAL A 1 219 ? 41.779 22.933 -42.243 1.00 81.81 219 VAL A O 1
ATOM 1680 N N . VAL A 1 220 ? 43.672 22.020 -41.450 1.00 78.00 220 VAL A N 1
ATOM 1681 C CA . VAL A 1 220 ? 43.395 20.648 -41.914 1.00 78.00 220 VAL A CA 1
ATOM 1682 C C . VAL A 1 220 ? 42.178 20.049 -41.198 1.00 78.00 220 VAL A C 1
ATOM 1684 O O . VAL A 1 220 ? 41.297 19.463 -41.826 1.00 78.00 220 VAL A O 1
ATOM 1687 N N . ALA A 1 221 ? 42.066 20.248 -39.882 1.00 75.44 221 ALA A N 1
ATOM 1688 C CA . ALA A 1 221 ? 40.899 19.804 -39.123 1.00 75.44 221 ALA A CA 1
ATOM 1689 C C . ALA A 1 221 ? 39.617 20.503 -39.601 1.00 75.44 221 ALA A C 1
ATOM 1691 O O . ALA A 1 221 ? 38.572 19.869 -39.755 1.00 75.44 221 ALA A O 1
ATOM 1692 N N . GLN A 1 222 ? 39.693 21.806 -39.875 1.00 78.06 222 GLN A N 1
ATOM 1693 C CA . GLN A 1 222 ? 38.558 22.582 -40.358 1.00 78.06 222 GLN A CA 1
ATOM 1694 C C . GLN A 1 222 ? 38.163 22.211 -41.794 1.00 78.06 222 GLN A C 1
ATOM 1696 O O . GLN A 1 222 ? 36.972 22.165 -42.092 1.00 78.06 222 GLN A O 1
ATOM 1701 N N . SER A 1 223 ? 39.115 21.905 -42.678 1.00 77.44 223 SER A N 1
ATOM 1702 C CA . SER A 1 223 ? 38.806 21.491 -44.052 1.00 77.44 223 SER A CA 1
ATOM 1703 C C . SER A 1 223 ? 38.165 20.100 -44.115 1.00 77.44 223 SER A C 1
ATOM 1705 O O . SER A 1 223 ? 37.267 19.883 -44.929 1.00 77.44 223 SER A O 1
ATOM 1707 N N . MET A 1 224 ? 38.572 19.180 -43.231 1.00 72.56 224 MET A N 1
ATOM 1708 C CA . MET A 1 224 ? 38.050 17.810 -43.195 1.00 72.56 224 MET A CA 1
ATOM 1709 C C . MET A 1 224 ? 36.761 17.656 -42.377 1.00 72.56 224 MET A C 1
ATOM 1711 O O . MET A 1 224 ? 35.919 16.834 -42.734 1.00 72.56 224 MET A O 1
ATOM 1715 N N . PHE A 1 225 ? 36.578 18.438 -41.306 1.00 75.38 225 PHE A N 1
ATOM 1716 C CA . PHE A 1 225 ? 35.452 18.273 -40.371 1.00 75.38 225 PHE A CA 1
ATOM 1717 C C . PHE A 1 225 ? 34.556 19.513 -40.220 1.00 75.38 225 PHE A C 1
ATOM 1719 O O . PHE A 1 225 ? 33.486 19.428 -39.620 1.00 75.38 225 PHE A O 1
ATOM 1726 N N . GLY A 1 226 ? 34.945 20.668 -40.766 1.00 70.44 226 GLY A N 1
ATOM 1727 C CA . GLY A 1 226 ? 34.239 21.943 -40.576 1.00 70.44 226 GLY A CA 1
ATOM 1728 C C . GLY A 1 226 ? 32.989 22.155 -41.436 1.00 70.44 226 GLY A C 1
ATOM 1729 O O . GLY A 1 226 ? 32.257 23.109 -41.191 1.00 70.44 226 GLY A O 1
ATOM 1730 N N . ASN A 1 227 ? 32.697 21.277 -42.400 1.00 58.62 227 ASN A N 1
ATOM 1731 C CA . ASN A 1 227 ? 31.550 21.427 -43.312 1.00 58.62 227 ASN A CA 1
ATOM 1732 C C . ASN A 1 227 ? 30.254 20.731 -42.839 1.00 58.62 227 ASN A C 1
ATOM 1734 O O . ASN A 1 227 ? 29.292 20.657 -43.599 1.00 58.62 227 ASN A O 1
ATOM 1738 N N . GLY A 1 228 ? 30.204 20.218 -41.604 1.00 54.28 228 GLY A N 1
ATOM 1739 C CA . GLY A 1 228 ? 29.066 19.434 -41.099 1.00 54.28 228 GLY A CA 1
ATOM 1740 C C . GLY A 1 228 ? 28.090 20.144 -40.150 1.00 54.28 228 GLY A C 1
ATOM 1741 O O . GLY A 1 228 ? 27.066 19.555 -39.824 1.00 54.28 228 GLY A O 1
ATOM 1742 N N . SER A 1 229 ? 28.362 21.368 -39.675 1.00 47.66 229 SER A N 1
ATOM 1743 C CA . SER A 1 229 ? 27.583 21.977 -38.571 1.00 47.66 229 SER A CA 1
ATOM 1744 C C . SER A 1 229 ? 26.781 23.240 -38.911 1.00 47.66 229 SER A C 1
ATOM 1746 O O . SER A 1 229 ? 26.241 23.877 -38.008 1.00 47.66 229 SER A O 1
ATOM 1748 N N . SER A 1 230 ? 26.624 23.598 -40.186 1.00 44.84 230 SER A N 1
ATOM 1749 C CA . SER A 1 230 ? 25.827 24.772 -40.573 1.00 44.84 230 SER A CA 1
ATOM 1750 C C . SER A 1 230 ? 25.103 24.600 -41.911 1.00 44.84 230 SER A C 1
ATOM 1752 O O . SER A 1 230 ? 25.348 25.321 -42.872 1.00 44.84 230 SER A O 1
ATOM 1754 N N . SER A 1 231 ? 24.128 23.689 -41.957 1.00 37.03 231 SER A N 1
ATOM 1755 C CA . SER A 1 231 ? 22.914 23.987 -42.727 1.00 37.03 231 SER A CA 1
ATOM 1756 C C . SER A 1 231 ? 21.956 24.726 -41.790 1.00 37.03 231 SER A C 1
ATOM 1758 O O . SER A 1 231 ? 21.456 24.104 -40.853 1.00 37.03 231 SER A O 1
ATOM 1760 N N . PRO A 1 232 ? 21.717 26.037 -41.969 1.00 42.62 232 PRO A N 1
ATOM 1761 C CA . PRO A 1 232 ? 20.568 26.662 -41.346 1.00 42.62 232 PRO A CA 1
ATOM 1762 C C . PRO A 1 232 ? 19.333 26.014 -41.968 1.00 42.62 232 PRO A C 1
ATOM 1764 O O . PRO A 1 232 ? 19.140 26.092 -43.181 1.00 42.62 232 PRO A O 1
ATOM 1767 N N . GLU A 1 233 ? 18.531 25.338 -41.146 1.00 41.31 233 GLU A N 1
ATOM 1768 C CA . GLU A 1 233 ? 17.167 24.964 -41.507 1.00 41.31 233 GLU A CA 1
ATOM 1769 C C . GLU A 1 233 ? 16.470 26.215 -42.057 1.00 41.31 233 GLU A C 1
ATOM 1771 O O . GLU A 1 233 ? 16.195 27.170 -41.327 1.00 41.31 233 GLU A O 1
ATOM 1776 N N . GLN A 1 234 ? 16.215 26.225 -43.366 1.00 42.88 234 GLN A N 1
ATOM 1777 C CA . GLN A 1 234 ? 15.182 27.071 -43.938 1.00 42.88 234 GLN A CA 1
ATOM 1778 C C . GLN A 1 234 ? 13.860 26.544 -43.384 1.00 42.88 234 GLN A C 1
ATOM 1780 O O . GLN A 1 234 ? 13.311 25.553 -43.857 1.00 42.88 234 GLN A O 1
ATOM 1785 N N . ILE A 1 235 ? 13.400 27.178 -42.308 1.00 43.12 235 ILE A N 1
ATOM 1786 C CA . ILE A 1 235 ? 12.016 27.097 -41.866 1.00 43.12 235 ILE A CA 1
ATOM 1787 C C . ILE A 1 235 ? 11.219 27.881 -42.910 1.00 43.12 235 ILE A C 1
ATOM 1789 O O . ILE A 1 235 ? 11.075 29.099 -42.803 1.00 43.12 235 ILE A O 1
ATOM 1793 N N . ASP A 1 236 ? 10.760 27.185 -43.947 1.00 44.22 236 ASP A N 1
ATOM 1794 C CA . ASP A 1 236 ? 9.696 27.691 -44.803 1.00 44.22 236 ASP A CA 1
ATOM 1795 C C . ASP A 1 236 ? 8.424 27.759 -43.953 1.00 44.22 236 ASP A C 1
ATOM 1797 O O . ASP A 1 236 ? 7.914 26.750 -43.460 1.00 44.22 236 ASP A O 1
ATOM 1801 N N . ALA A 1 237 ? 7.965 28.985 -43.717 1.00 42.25 237 ALA A N 1
ATOM 1802 C CA . ALA A 1 237 ? 6.643 29.260 -43.194 1.00 42.25 237 ALA A CA 1
ATOM 1803 C C . ALA A 1 237 ? 5.684 29.387 -44.381 1.00 42.25 237 ALA A C 1
ATOM 1805 O O . ALA A 1 237 ? 5.763 30.375 -45.106 1.00 42.25 237 ALA A O 1
ATOM 1806 N N . ASP A 1 238 ? 4.813 28.391 -44.544 1.00 43.19 238 ASP A N 1
ATOM 1807 C CA . ASP A 1 238 ? 3.442 28.518 -45.060 1.00 43.19 238 ASP A CA 1
ATOM 1808 C C . ASP A 1 238 ? 2.582 27.349 -44.544 1.00 43.19 238 ASP A C 1
ATOM 1810 O O . ASP A 1 238 ? 3.014 26.177 -44.662 1.00 43.19 238 ASP A O 1
#

Sequence (238 aa):
MAKKAAKSGGAAASRRTDEAEEARLARLAADAMRKQRAGERLNRIDTRAIAAFEAFQRSKFGKDYLSAIPKADVSAFTGRQSKVLLEFAARYGLPYDRHEPTVDGRAWFAFTADLLAAKGRMLAGPGSEEDAILQLASGPLKDELVRKLIEKNEIANERARIELRKAQESYAPVDSMVAYLNELTGLVIQLSESMGRRDAITGAEAQDELADLAAQFGVVAQSMFGNGSSSPEQIDAD